Protein AF-A0A973A7X1-F1 (afdb_monomer_lite)

Organism: NCBI:txid2030880

Foldseek 3Di:
DVCLVPPLLVLLVVLVVQLPPPALADDLVLLAQDPDDPSSVSSVVSCVPDPCNLVNLLLVLLLQLLLVLCVVVVVVVVCVVVCVLVRSSNPHSCVPRVYPDQSLSSLQSSQVVDDPDCVLVVLLVSLVVSLVVLVVVCVVSVNPSLSSLVSSLVSDDALVVVVPDPVPPPDDDGPSVVSNSSNVSNNVSRD

Secondary structure (DSSP, 8-state):
-HHHHHTHHHHHHHHHHTT-TT-----GGGGS-----HHHHHHHHHHHH-TTHHHHHHHHHHHHHHHHHHHHTT-HHHHHHTTGGGSTTTS-TTTTT-----HHHHHHHHTTS--TTSHHHHHHHHHHHHHHHHHHHHHHTT--HHHHHHHHHHHS--HHHHHTSGGGGGS----HHHHHHHHHHHHHHH-

pLDDT: mean 70.31, std 14.08, range [36.12, 90.38]

Sequence (191 aa):
MQYFTDEFDKDLTSLFECIGSANKSISLITFTRPRHPVHIARWAQHFARLPHKKDFLYCLFFTVLFDQTLHSLGFLANLERDGVLENPKLKGLLASANSHMSPFNLLLASTLWLQESQEEAEFRKYCSFFSSEFERFCEEYLIPSRDMFESMGRGVPDADQMLRSVFFRMNYVPNTLVYSRLLTEFNGQFR

Structure (mmCIF, N/CA/C/O backbone):
data_AF-A0A973A7X1-F1
#
_entry.id   AF-A0A973A7X1-F1
#
loop_
_atom_site.group_PDB
_atom_site.id
_atom_site.type_symbol
_atom_site.label_atom_id
_atom_site.label_alt_id
_atom_site.label_comp_id
_atom_site.label_asym_id
_atom_site.label_entity_id
_atom_site.label_seq_id
_atom_site.pdbx_PDB_ins_code
_atom_site.Cartn_x
_atom_site.Cartn_y
_atom_site.Cartn_z
_atom_site.occupancy
_atom_site.B_iso_or_equiv
_atom_site.auth_seq_id
_atom_site.auth_comp_id
_atom_site.auth_asym_id
_atom_site.auth_atom_id
_atom_site.pdbx_PDB_model_num
ATOM 1 N N . MET A 1 1 ? -1.238 -9.447 8.265 1.00 73.88 1 MET A N 1
ATOM 2 C CA . MET A 1 1 ? -0.464 -10.303 7.328 1.00 73.88 1 MET A CA 1
ATOM 3 C C . MET A 1 1 ? -1.325 -11.394 6.718 1.00 73.88 1 MET A C 1
ATOM 5 O O . MET A 1 1 ? -1.462 -11.394 5.510 1.00 73.88 1 MET A O 1
ATOM 9 N N . GLN A 1 2 ? -1.962 -12.258 7.518 1.00 83.81 2 GLN A N 1
ATOM 10 C CA . GLN A 1 2 ? -2.852 -13.299 6.987 1.00 83.81 2 GLN A CA 1
ATOM 11 C C . GLN A 1 2 ? -3.958 -12.734 6.079 1.00 83.81 2 GLN A C 1
ATOM 13 O O . GLN A 1 2 ? -4.177 -13.245 4.990 1.00 83.81 2 GLN A O 1
ATOM 18 N N . TYR A 1 3 ? -4.541 -11.591 6.458 1.00 86.69 3 TYR A N 1
ATOM 19 C CA . TYR A 1 3 ? -5.495 -10.867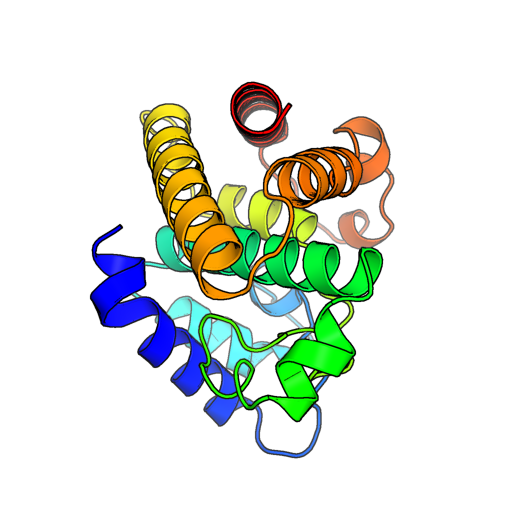 5.617 1.00 86.69 3 TYR A CA 1
ATOM 20 C C . TYR A 1 3 ? -4.947 -10.528 4.213 1.00 86.69 3 TYR A C 1
ATOM 22 O O . TYR A 1 3 ? -5.619 -10.773 3.216 1.00 86.69 3 TYR A O 1
ATOM 30 N N . PHE A 1 4 ? -3.707 -10.028 4.105 1.00 83.50 4 PHE A N 1
ATOM 31 C CA . PHE A 1 4 ? -3.079 -9.737 2.808 1.00 83.50 4 PHE A CA 1
ATOM 32 C C . PHE A 1 4 ? -2.915 -10.998 1.952 1.00 83.50 4 PHE A C 1
ATOM 34 O O . PHE A 1 4 ? -3.101 -10.965 0.733 1.00 83.50 4 PHE A O 1
ATOM 41 N N . THR A 1 5 ? -2.562 -12.118 2.580 1.00 81.50 5 THR A N 1
ATOM 42 C CA . THR A 1 5 ? -2.371 -13.395 1.891 1.00 81.50 5 THR A CA 1
ATOM 43 C C . THR A 1 5 ? -3.700 -13.968 1.401 1.00 81.50 5 THR A C 1
ATOM 45 O O . THR A 1 5 ? -3.809 -14.283 0.213 1.00 81.50 5 THR A O 1
ATOM 48 N N . ASP A 1 6 ? -4.708 -14.014 2.272 1.00 86.69 6 ASP A N 1
ATOM 49 C CA . ASP A 1 6 ? -5.878 -14.886 2.114 1.00 86.69 6 ASP A CA 1
ATOM 50 C C . ASP A 1 6 ? -7.132 -14.168 1.581 1.00 86.69 6 ASP A C 1
ATOM 52 O O . ASP A 1 6 ? -7.977 -14.793 0.922 1.00 86.69 6 ASP A O 1
ATOM 56 N N . GLU A 1 7 ? -7.270 -12.868 1.866 1.00 86.19 7 G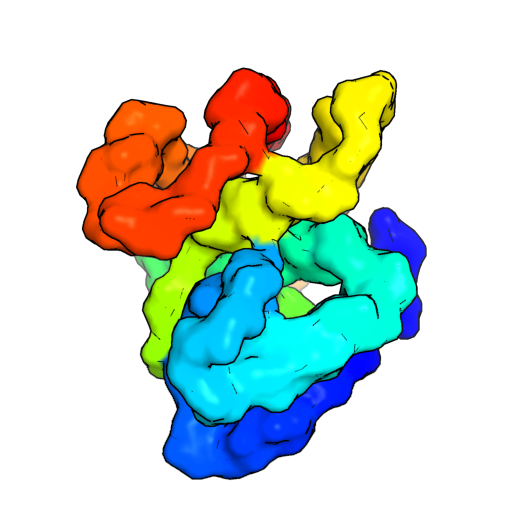LU A N 1
ATOM 57 C CA . GLU A 1 7 ? -8.537 -12.130 1.724 1.00 86.19 7 GLU A CA 1
ATOM 58 C C . GLU A 1 7 ? -8.417 -10.859 0.881 1.00 86.19 7 GLU A C 1
ATOM 60 O O . GLU A 1 7 ? -9.308 -10.577 0.081 1.00 86.19 7 GLU A O 1
ATOM 65 N N . PHE A 1 8 ? -7.305 -10.127 0.992 1.00 84.75 8 PHE A N 1
ATOM 66 C CA . PHE A 1 8 ? -7.150 -8.804 0.384 1.00 84.75 8 PHE A CA 1
ATOM 67 C C . PHE A 1 8 ? -7.409 -8.789 -1.125 1.00 84.75 8 PHE A C 1
ATOM 69 O O . PHE A 1 8 ? -8.094 -7.900 -1.615 1.00 84.75 8 PHE A O 1
ATOM 76 N N . ASP A 1 9 ? -6.919 -9.788 -1.858 1.00 79.7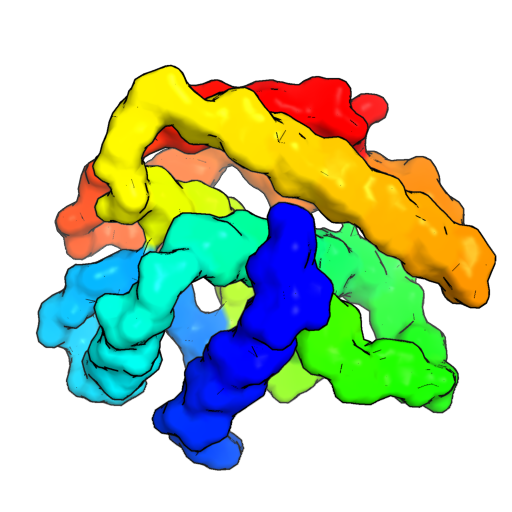5 9 ASP A N 1
ATOM 77 C CA . ASP A 1 9 ? -7.137 -9.882 -3.305 1.00 79.75 9 ASP A CA 1
ATOM 78 C C . ASP A 1 9 ? -8.616 -10.094 -3.671 1.00 79.75 9 ASP A C 1
ATOM 80 O O . ASP A 1 9 ? -9.155 -9.456 -4.576 1.00 79.75 9 ASP A O 1
ATOM 84 N N . LYS A 1 10 ? -9.316 -10.943 -2.911 1.00 83.00 10 LYS A N 1
ATOM 85 C CA . LYS A 1 10 ? -10.746 -11.204 -3.122 1.00 83.00 10 LYS A CA 1
ATOM 86 C C . LYS A 1 10 ? -11.561 -9.947 -2.850 1.00 83.00 10 LYS A C 1
ATOM 88 O O . LYS A 1 10 ? -12.426 -9.593 -3.649 1.00 83.00 10 LYS A O 1
ATOM 93 N N . ASP A 1 11 ? -11.252 -9.260 -1.754 1.00 83.19 11 ASP A N 1
ATOM 94 C CA . ASP A 1 11 ? -11.924 -8.022 -1.370 1.00 83.19 11 ASP A CA 1
ATOM 95 C C . ASP A 1 11 ? -11.644 -6.903 -2.379 1.00 83.19 11 ASP A C 1
ATOM 97 O O . ASP A 1 11 ? -12.562 -6.180 -2.771 1.00 83.19 11 ASP A O 1
ATOM 101 N N . LEU A 1 12 ? -10.402 -6.797 -2.856 1.00 78.69 12 LEU A N 1
ATOM 102 C CA . LEU A 1 12 ? -9.988 -5.827 -3.865 1.00 78.69 12 LEU A CA 1
ATOM 103 C C . LEU A 1 12 ? -10.672 -6.095 -5.214 1.00 78.69 12 LEU A C 1
ATOM 105 O O . LEU A 1 12 ? -11.264 -5.187 -5.797 1.00 78.69 12 LEU A O 1
ATOM 109 N N . THR A 1 13 ? -10.665 -7.346 -5.677 1.00 76.19 13 THR A N 1
ATOM 110 C CA . THR A 1 13 ? -11.329 -7.775 -6.918 1.00 76.19 13 THR A CA 1
ATOM 111 C C . THR A 1 13 ? -12.838 -7.557 -6.848 1.00 76.19 13 THR A C 1
ATOM 113 O O . THR A 1 13 ? -13.416 -6.943 -7.744 1.00 76.19 13 THR A O 1
ATOM 116 N N . SER A 1 14 ? -13.482 -7.961 -5.750 1.00 76.81 14 SER A N 1
ATOM 117 C CA . SER A 1 14 ? -14.920 -7.755 -5.540 1.00 76.81 14 SER A CA 1
ATOM 118 C C . SER A 1 14 ? -15.300 -6.270 -5.564 1.00 76.81 14 SER A C 1
ATOM 120 O O . SER A 1 14 ? -16.322 -5.871 -6.132 1.00 76.81 14 SER A O 1
ATOM 122 N N . LEU A 1 15 ? -14.461 -5.426 -4.966 1.00 73.94 15 LEU A N 1
ATOM 123 C CA . LEU A 1 15 ? -14.635 -3.979 -4.957 1.00 73.94 15 LEU A CA 1
ATOM 124 C C . LEU A 1 15 ? -14.483 -3.387 -6.374 1.00 73.94 15 LEU A C 1
ATOM 126 O O . LEU A 1 15 ? -15.273 -2.518 -6.755 1.00 73.94 15 LEU A O 1
ATOM 130 N N . PHE A 1 16 ? -13.569 -3.913 -7.196 1.00 71.00 16 PHE A N 1
ATOM 131 C CA . PHE A 1 16 ? -13.435 -3.544 -8.612 1.00 71.00 16 PHE A CA 1
ATOM 132 C C . PHE A 1 16 ? -14.620 -3.967 -9.481 1.00 71.00 16 PHE A C 1
ATOM 134 O O . PHE A 1 16 ? -15.119 -3.158 -10.267 1.00 71.00 16 PHE A O 1
ATOM 141 N N . GLU A 1 17 ? -15.110 -5.195 -9.326 1.00 70.12 17 GLU A N 1
ATOM 142 C CA . GLU A 1 17 ? -16.275 -5.698 -10.064 1.00 70.12 17 GLU A CA 1
ATOM 143 C C . GLU A 1 17 ? -17.515 -4.820 -9.836 1.00 70.12 17 GLU A C 1
ATOM 145 O O . GLU A 1 17 ? -18.299 -4.580 -10.757 1.00 70.12 17 GLU A O 1
ATOM 150 N N . CYS A 1 18 ? -17.648 -4.243 -8.637 1.00 66.12 18 CYS A N 1
ATOM 151 C CA . CYS A 1 18 ? -18.733 -3.322 -8.302 1.00 66.12 18 CYS A CA 1
ATOM 152 C C . CYS A 1 18 ? -18.716 -1.989 -9.086 1.00 66.12 18 CYS A C 1
ATOM 154 O O . CYS A 1 18 ? -19.741 -1.298 -9.098 1.00 66.12 18 CYS A O 1
ATOM 156 N N . ILE A 1 19 ? -17.602 -1.602 -9.730 1.00 59.28 19 ILE A N 1
ATOM 157 C CA . ILE A 1 19 ? -17.521 -0.385 -10.572 1.00 59.28 19 ILE A CA 1
ATOM 158 C C . ILE A 1 19 ? -18.197 -0.603 -11.931 1.00 59.28 19 ILE A C 1
ATOM 160 O O . ILE A 1 19 ? -18.823 0.311 -12.475 1.00 59.28 19 ILE A O 1
ATOM 164 N N . GLY A 1 20 ? -18.072 -1.804 -12.499 1.00 53.47 20 GLY A N 1
ATOM 165 C CA . GLY A 1 20 ? -18.271 -2.014 -13.933 1.00 53.47 20 GLY A CA 1
ATOM 166 C C . GLY A 1 20 ? -17.178 -1.349 -14.790 1.00 53.47 20 GLY A C 1
ATOM 167 O O . GLY A 1 20 ? -16.323 -0.611 -14.310 1.00 53.47 20 GLY A O 1
ATOM 168 N N . SER A 1 21 ? -17.190 -1.602 -16.099 1.00 52.94 21 SER A N 1
ATOM 169 C CA . SER A 1 21 ? -16.122 -1.192 -17.031 1.00 52.94 21 SER A CA 1
ATOM 170 C C . SER A 1 21 ? -16.060 0.311 -17.357 1.00 52.94 21 SER A C 1
ATOM 172 O O . SER A 1 21 ? -15.144 0.740 -18.059 1.00 52.94 21 SER A O 1
ATOM 174 N N . ALA A 1 22 ? -17.018 1.117 -16.884 1.00 42.75 22 ALA A N 1
ATOM 175 C CA . ALA A 1 22 ? -17.310 2.433 -17.458 1.00 42.75 22 ALA 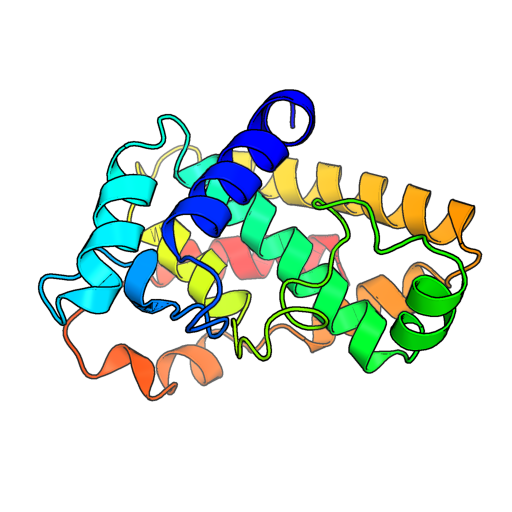A CA 1
ATOM 176 C C . ALA A 1 22 ? -16.657 3.642 -16.760 1.00 42.75 22 ALA A C 1
ATOM 178 O O . ALA A 1 22 ? -16.676 4.727 -17.329 1.00 42.75 22 ALA A O 1
ATOM 179 N N . ASN A 1 23 ? -16.069 3.504 -15.569 1.00 46.81 23 ASN A N 1
ATOM 180 C CA . ASN A 1 23 ? -15.355 4.611 -14.918 1.00 46.81 23 ASN A CA 1
ATOM 181 C C . ASN A 1 23 ? -14.234 4.075 -14.030 1.00 46.81 23 ASN A C 1
ATOM 183 O O . ASN A 1 23 ? -14.411 3.839 -12.840 1.00 46.81 23 ASN A O 1
ATOM 187 N N . LYS A 1 24 ? -13.062 3.873 -14.634 1.00 49.62 24 LYS A N 1
ATOM 188 C CA . LYS A 1 24 ? -11.872 3.323 -13.970 1.00 49.62 24 LYS A CA 1
ATOM 189 C C . LYS A 1 24 ? -11.237 4.274 -12.941 1.00 49.62 24 LYS A C 1
ATOM 191 O O . LYS A 1 24 ? -10.356 3.857 -12.202 1.00 49.62 24 LYS A O 1
ATOM 196 N N . SER A 1 25 ? -11.689 5.527 -12.840 1.00 47.81 25 SER A N 1
ATOM 197 C CA . SER A 1 25 ? -11.173 6.467 -11.845 1.00 47.81 25 SER A CA 1
ATOM 198 C C . SER A 1 25 ? -11.762 6.176 -10.465 1.00 47.81 25 SER A C 1
ATOM 200 O O . SER A 1 25 ? -12.859 6.599 -10.096 1.00 47.81 25 SER A O 1
ATOM 202 N N . ILE A 1 26 ? -11.001 5.445 -9.661 1.00 52.28 26 ILE A N 1
ATOM 203 C CA . ILE A 1 26 ? -11.353 5.239 -8.265 1.00 52.28 26 ILE A CA 1
ATOM 204 C C . ILE A 1 26 ? -11.227 6.564 -7.513 1.00 52.28 26 ILE A C 1
ATOM 206 O O . ILE A 1 26 ? -10.134 7.110 -7.354 1.00 52.28 26 ILE A O 1
ATOM 210 N N . SER A 1 27 ? -12.349 7.074 -7.010 1.00 49.94 27 SER A N 1
ATOM 211 C CA . SER A 1 27 ? -12.350 8.247 -6.143 1.00 49.94 27 SER A CA 1
ATOM 212 C C . SER A 1 27 ? -12.143 7.841 -4.684 1.00 49.94 27 SER A C 1
ATOM 214 O O . SER A 1 27 ? -12.905 7.042 -4.130 1.00 49.94 27 SER A O 1
ATOM 216 N N . LEU A 1 28 ? -11.139 8.453 -4.049 1.00 49.97 28 LEU A N 1
ATOM 217 C CA . LEU A 1 28 ? -10.802 8.329 -2.622 1.00 49.97 28 LEU A CA 1
ATOM 218 C C . LEU A 1 28 ? -11.977 8.604 -1.677 1.00 49.97 28 LEU A C 1
ATOM 220 O O . LEU A 1 28 ? -11.981 8.103 -0.554 1.00 49.97 28 LEU A O 1
ATOM 224 N N . ILE A 1 29 ? -12.988 9.346 -2.144 1.00 47.81 29 ILE A N 1
ATOM 225 C CA . ILE A 1 29 ? -14.228 9.601 -1.403 1.00 47.81 29 ILE A CA 1
ATOM 226 C C . ILE A 1 29 ? -14.862 8.269 -0.959 1.00 47.81 29 ILE A C 1
ATOM 228 O O . ILE A 1 29 ? -15.442 8.202 0.112 1.00 47.81 29 ILE A O 1
ATOM 232 N N . THR A 1 30 ? -14.657 7.162 -1.678 1.00 52.12 30 THR A N 1
ATOM 233 C CA . THR A 1 30 ? -15.131 5.824 -1.278 1.00 52.12 30 THR A CA 1
ATOM 234 C C . THR A 1 30 ? -14.799 5.428 0.163 1.00 52.12 30 THR A C 1
ATOM 236 O O . THR A 1 30 ? -15.641 4.857 0.859 1.00 52.12 30 THR A O 1
ATOM 239 N N . PHE A 1 31 ? -13.576 5.702 0.613 1.00 55.94 31 PHE A N 1
ATOM 240 C CA . PHE A 1 31 ? -13.060 5.168 1.877 1.00 55.94 31 PHE A CA 1
ATOM 241 C C . PHE A 1 31 ? -13.416 6.049 3.082 1.00 55.94 31 PHE A C 1
ATOM 243 O O . PHE A 1 31 ? -13.213 5.668 4.237 1.00 55.94 31 PHE A O 1
ATOM 250 N N . THR A 1 32 ? -14.005 7.214 2.814 1.00 50.16 32 THR A N 1
ATOM 251 C CA . THR A 1 32 ? -14.340 8.248 3.790 1.00 50.16 32 THR A CA 1
ATOM 252 C C . THR A 1 32 ? -15.859 8.406 3.872 1.00 50.16 32 THR A C 1
ATOM 254 O O . THR A 1 32 ? -16.393 9.355 3.315 1.00 50.16 32 THR A O 1
ATOM 257 N N . ARG A 1 33 ? -16.570 7.450 4.503 1.00 51.38 33 ARG A N 1
ATOM 258 C CA . ARG A 1 33 ? -18.044 7.423 4.738 1.00 51.38 33 ARG A CA 1
ATOM 259 C C . ARG A 1 33 ? -18.843 8.570 4.058 1.00 51.38 33 ARG A C 1
ATOM 261 O O . ARG A 1 33 ? -19.247 9.513 4.751 1.00 51.38 33 ARG A O 1
ATOM 268 N N . PRO A 1 34 ? -19.083 8.548 2.735 1.00 47.91 34 PRO A N 1
ATOM 269 C CA . PRO A 1 34 ? -19.722 9.667 2.045 1.00 47.91 34 PRO A CA 1
ATOM 270 C C . PRO A 1 34 ? -21.227 9.609 2.208 1.00 47.91 34 PRO A C 1
ATOM 272 O O . PRO A 1 34 ? -21.824 8.534 2.151 1.00 47.91 34 PRO A O 1
ATOM 275 N N . ARG A 1 35 ? -21.857 10.781 2.308 1.00 47.53 35 ARG A N 1
ATOM 276 C CA . ARG A 1 35 ? -23.305 10.917 2.097 1.00 47.53 35 ARG A CA 1
ATOM 277 C C . ARG A 1 35 ? -23.661 11.222 0.633 1.00 47.53 35 ARG A C 1
ATOM 279 O O . ARG A 1 35 ? -24.748 10.852 0.218 1.00 47.53 35 ARG A O 1
ATOM 286 N N . HIS A 1 36 ? -22.755 11.799 -0.168 1.00 39.38 36 HIS A N 1
ATOM 287 C CA . HIS A 1 36 ? -22.963 12.145 -1.588 1.00 39.38 36 HIS A CA 1
ATOM 288 C C . HIS A 1 36 ? -21.617 12.274 -2.337 1.00 39.38 36 HIS A C 1
ATOM 290 O O . HIS A 1 36 ? -20.625 12.579 -1.673 1.00 39.38 36 HIS A O 1
ATOM 296 N N . PRO A 1 37 ? -21.551 12.114 -3.684 1.00 46.16 37 PRO A N 1
ATOM 297 C CA . PRO A 1 37 ? -22.620 11.790 -4.647 1.00 46.16 37 PRO A CA 1
ATOM 298 C C . PRO A 1 37 ? -22.873 10.277 -4.871 1.00 46.16 37 PRO A C 1
ATOM 300 O O . PRO A 1 37 ? -22.055 9.424 -4.542 1.00 46.16 37 PRO A O 1
ATOM 303 N N . VAL A 1 38 ? -24.035 9.946 -5.462 1.00 47.72 38 VAL A N 1
ATOM 304 C CA . VAL A 1 38 ? -24.640 8.590 -5.565 1.00 47.72 38 VAL A CA 1
ATOM 305 C C . VAL A 1 38 ? -23.770 7.549 -6.290 1.00 47.72 38 VAL A C 1
ATOM 307 O O . VAL A 1 38 ? -23.817 6.372 -5.941 1.00 47.72 38 VAL A O 1
ATOM 310 N N . HIS A 1 39 ? -22.929 7.948 -7.249 1.00 50.47 39 HIS A N 1
ATOM 311 C CA . HIS A 1 39 ? -22.011 7.017 -7.927 1.00 50.47 39 HIS A CA 1
ATOM 312 C C . HIS A 1 39 ? -20.862 6.540 -7.020 1.00 50.47 39 HIS A C 1
ATOM 314 O O . HIS A 1 39 ? -20.311 5.470 -7.250 1.00 50.47 39 HIS A O 1
ATOM 320 N N . ILE A 1 40 ? -20.562 7.274 -5.942 1.00 54.22 40 ILE A N 1
ATOM 321 C CA . ILE A 1 40 ? -19.591 6.886 -4.905 1.00 54.22 40 ILE A CA 1
ATOM 322 C C . ILE A 1 40 ? -20.262 6.046 -3.802 1.00 54.22 40 ILE A C 1
ATOM 324 O O . ILE A 1 40 ? -19.600 5.332 -3.049 1.00 54.22 40 ILE A O 1
ATOM 328 N N . ALA A 1 41 ? -21.599 6.057 -3.735 1.00 55.28 41 ALA A N 1
ATOM 329 C CA . ALA A 1 41 ? -22.352 5.346 -2.708 1.00 55.28 41 ALA A CA 1
ATOM 330 C C . ALA A 1 41 ? -22.216 3.821 -2.815 1.00 55.28 41 ALA A C 1
ATOM 332 O O . ALA A 1 41 ? -22.184 3.161 -1.785 1.00 55.28 41 ALA A O 1
ATOM 333 N N . ARG A 1 42 ? -22.091 3.248 -4.023 1.00 59.66 42 ARG A N 1
ATOM 334 C CA . ARG A 1 42 ? -21.924 1.788 -4.194 1.00 59.66 42 ARG A CA 1
ATOM 335 C C . ARG A 1 42 ? -20.598 1.296 -3.626 1.00 59.66 42 ARG A C 1
ATOM 337 O O . ARG A 1 42 ? -20.569 0.315 -2.896 1.00 59.66 42 ARG A O 1
ATOM 344 N N . TRP A 1 43 ? -19.529 2.028 -3.913 1.00 65.62 43 TRP A N 1
ATOM 345 C CA . TRP A 1 43 ? -18.187 1.765 -3.408 1.00 65.62 43 TRP A CA 1
ATOM 346 C C . TRP A 1 43 ? -18.120 1.919 -1.891 1.00 65.62 43 TRP A C 1
ATOM 348 O O . TRP A 1 43 ? -17.681 1.009 -1.193 1.00 65.62 43 TRP A O 1
ATOM 358 N N . ALA A 1 44 ? -18.671 3.014 -1.367 1.00 63.81 44 ALA A N 1
ATOM 359 C CA . ALA A 1 44 ? -18.759 3.227 0.071 1.00 63.81 44 ALA A CA 1
ATOM 360 C C . ALA A 1 44 ? -19.628 2.173 0.781 1.00 63.81 44 ALA A C 1
ATOM 362 O O . ALA A 1 44 ? -19.290 1.752 1.882 1.00 63.81 44 ALA A O 1
ATOM 363 N N . GLN A 1 45 ? -20.727 1.722 0.166 1.00 67.50 45 GLN A N 1
ATOM 364 C CA . GLN A 1 45 ? -21.578 0.650 0.696 1.00 67.50 45 GLN A CA 1
ATOM 365 C C . GLN A 1 45 ? -20.868 -0.703 0.684 1.00 67.50 45 GLN A C 1
ATOM 367 O O . GLN A 1 45 ? -20.995 -1.454 1.649 1.00 67.50 45 GLN A O 1
ATOM 372 N N . HIS A 1 46 ? -20.129 -1.018 -0.382 1.00 72.50 46 HIS A N 1
ATOM 373 C CA . HIS A 1 46 ? -19.383 -2.271 -0.482 1.00 72.50 46 HIS A CA 1
ATOM 374 C C . HIS A 1 46 ? -18.224 -2.298 0.508 1.00 72.50 46 HIS A C 1
ATOM 376 O O . HIS A 1 46 ? -18.130 -3.206 1.328 1.00 72.50 46 HIS A O 1
ATOM 382 N N . PHE A 1 47 ? -17.434 -1.224 0.546 1.00 75.19 47 PHE A N 1
ATOM 383 C CA . PHE A 1 47 ? -16.390 -1.039 1.547 1.00 75.19 47 PHE A CA 1
ATOM 384 C C . PHE A 1 47 ? -16.952 -1.082 2.979 1.00 75.19 47 PHE A C 1
ATOM 386 O O . PHE A 1 47 ? -16.376 -1.716 3.861 1.00 75.19 47 PHE A O 1
ATOM 393 N N . ALA A 1 48 ? -18.126 -0.487 3.228 1.00 74.25 48 ALA A N 1
ATOM 394 C CA . ALA A 1 48 ? -18.790 -0.552 4.531 1.00 74.25 48 ALA A CA 1
ATOM 395 C C . ALA A 1 48 ? -19.160 -1.984 4.965 1.00 74.25 48 ALA A C 1
ATOM 397 O O . ALA A 1 48 ? -19.271 -2.235 6.170 1.00 74.25 48 ALA A O 1
ATOM 398 N N . ARG A 1 49 ? -19.318 -2.921 4.023 1.00 77.44 49 ARG A N 1
ATOM 399 C CA . ARG A 1 49 ? -19.609 -4.337 4.297 1.00 77.44 49 ARG A CA 1
ATOM 400 C C . ARG A 1 49 ? -18.362 -5.180 4.543 1.00 77.44 49 ARG A C 1
ATOM 402 O O . ARG A 1 49 ? -18.506 -6.252 5.119 1.00 77.44 49 ARG A O 1
ATOM 409 N N . LEU A 1 50 ? -17.170 -4.706 4.171 1.00 80.69 50 LEU A N 1
ATOM 410 C CA 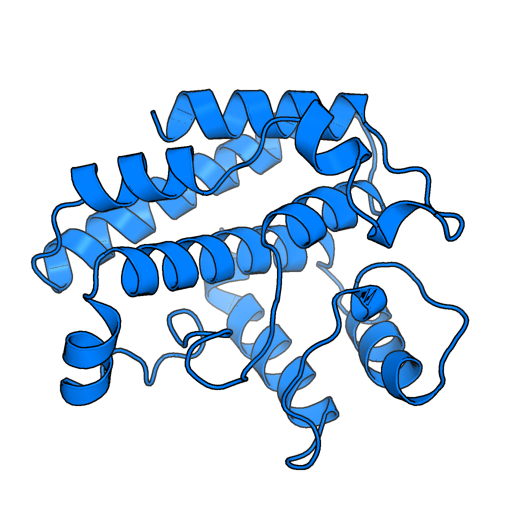. LEU A 1 50 ? -15.939 -5.458 4.413 1.00 80.69 50 LEU A CA 1
ATOM 411 C C . LEU A 1 50 ? -15.736 -5.677 5.921 1.00 80.69 50 LEU A C 1
ATOM 413 O O . LEU A 1 50 ? -15.843 -4.710 6.687 1.00 80.69 50 LEU A O 1
ATOM 417 N N . PRO A 1 51 ? -15.453 -6.907 6.376 1.00 76.12 51 PRO A N 1
ATOM 418 C CA . PRO A 1 51 ? -15.232 -7.188 7.793 1.00 76.12 51 PRO A CA 1
ATOM 419 C C . PRO A 1 51 ? -13.944 -6.521 8.303 1.00 76.12 51 PRO A C 1
ATOM 421 O O . PRO A 1 51 ? -13.952 -5.894 9.362 1.00 76.12 51 PRO A O 1
ATOM 424 N N . HIS A 1 52 ? -12.882 -6.537 7.494 1.00 83.75 52 HIS A N 1
ATOM 425 C CA . HIS A 1 52 ? -11.529 -6.106 7.858 1.00 83.75 52 HIS A CA 1
ATOM 426 C C . HIS A 1 52 ? -11.126 -4.778 7.193 1.00 83.75 52 HIS A C 1
ATOM 428 O O . HIS A 1 52 ? -10.104 -4.663 6.523 1.00 83.75 52 HIS A O 1
ATOM 434 N N . LYS A 1 53 ? -11.940 -3.728 7.376 1.00 82.88 53 LYS A N 1
ATOM 435 C CA . LYS A 1 53 ? -11.749 -2.414 6.715 1.00 82.88 53 LYS A CA 1
ATOM 436 C C . LYS A 1 53 ? -10.371 -1.803 6.946 1.00 82.88 53 LYS A C 1
ATOM 438 O O . LYS A 1 53 ? -9.818 -1.184 6.043 1.00 82.88 53 LYS A O 1
ATOM 443 N N . LYS A 1 54 ? -9.845 -1.930 8.166 1.00 82.19 54 LYS A N 1
ATOM 444 C CA . LYS A 1 54 ? -8.549 -1.351 8.523 1.00 82.19 54 LYS A CA 1
ATOM 445 C C . LYS A 1 54 ? -7.414 -2.081 7.813 1.00 82.19 54 LYS A C 1
ATOM 447 O O . LYS A 1 54 ? -6.599 -1.437 7.161 1.00 82.19 54 LYS A O 1
ATOM 452 N N . ASP A 1 55 ? -7.422 -3.408 7.883 1.00 86.38 55 ASP A N 1
ATOM 453 C CA . ASP A 1 55 ? -6.442 -4.257 7.209 1.00 86.38 55 ASP A CA 1
ATOM 454 C C . ASP A 1 55 ? -6.470 -4.033 5.694 1.00 86.38 55 ASP A C 1
ATOM 456 O O . ASP A 1 55 ? -5.418 -3.884 5.074 1.00 86.38 55 ASP A O 1
ATOM 460 N N . PHE A 1 56 ? -7.668 -3.891 5.116 1.00 86.38 56 PHE A N 1
ATOM 461 C CA . PHE A 1 56 ? -7.856 -3.504 3.719 1.00 86.38 56 PHE A CA 1
ATOM 462 C C . PHE A 1 56 ? -7.190 -2.168 3.391 1.00 86.38 56 PHE A C 1
ATOM 464 O O . PHE A 1 56 ? -6.440 -2.085 2.423 1.00 86.38 56 PHE A O 1
ATOM 471 N N . LEU A 1 57 ? -7.423 -1.123 4.193 1.00 83.50 57 LEU A N 1
ATOM 472 C CA . LEU A 1 57 ? -6.851 0.203 3.945 1.00 83.50 57 LEU A CA 1
ATOM 473 C C . LEU A 1 57 ? -5.329 0.229 4.099 1.00 83.50 57 LEU A C 1
ATOM 475 O O . LEU A 1 57 ? -4.669 0.905 3.312 1.00 83.50 57 LEU A O 1
ATOM 479 N N . TYR A 1 58 ? -4.760 -0.513 5.054 1.00 87.00 58 TYR A N 1
ATOM 480 C CA . TYR A 1 58 ? -3.306 -0.648 5.165 1.00 87.00 58 TYR A CA 1
ATOM 481 C C . TYR A 1 58 ? -2.717 -1.405 3.977 1.00 87.00 58 TYR A C 1
ATOM 483 O O . TYR A 1 58 ? -1.764 -0.926 3.367 1.00 87.00 58 TYR A O 1
ATOM 491 N N . CYS A 1 59 ? -3.307 -2.535 3.584 1.00 86.94 59 CYS A N 1
ATOM 492 C CA . CYS A 1 59 ? -2.849 -3.275 2.408 1.00 86.94 59 CYS A CA 1
ATOM 493 C C . CYS A 1 59 ? -2.959 -2.431 1.129 1.00 86.94 59 CYS A C 1
ATOM 495 O O . CYS A 1 59 ? -2.036 -2.412 0.314 1.00 86.94 59 CYS A O 1
ATOM 497 N N . LEU A 1 60 ? -4.049 -1.674 0.978 1.00 83.75 60 LEU A N 1
ATOM 498 C CA . LEU A 1 60 ? -4.245 -0.775 -0.154 1.00 83.75 60 LEU A CA 1
ATOM 499 C C . LEU A 1 60 ? -3.240 0.388 -0.140 1.00 83.75 60 LEU A C 1
ATOM 501 O O . LEU A 1 60 ? -2.703 0.745 -1.181 1.00 83.75 60 LEU A O 1
ATOM 505 N N . PHE A 1 61 ? -2.932 0.950 1.032 1.00 85.44 61 PHE A N 1
ATOM 506 C CA . PHE A 1 61 ? -1.893 1.971 1.181 1.00 85.44 61 PHE A CA 1
ATOM 507 C C . PHE A 1 61 ? -0.536 1.483 0.656 1.00 85.44 61 PHE A C 1
ATOM 509 O O . PHE A 1 61 ? 0.055 2.147 -0.196 1.00 85.44 61 PHE A O 1
ATOM 516 N N . PHE A 1 62 ? -0.064 0.323 1.124 1.00 85.62 62 PHE A N 1
ATOM 517 C CA . PHE A 1 62 ? 1.246 -0.206 0.733 1.00 85.62 62 PHE A CA 1
ATOM 518 C C . PHE A 1 62 ? 1.303 -0.603 -0.744 1.00 85.62 62 PHE A C 1
ATOM 520 O O . PHE A 1 62 ? 2.296 -0.319 -1.408 1.00 85.62 62 PHE A O 1
ATOM 527 N N . THR A 1 63 ? 0.240 -1.203 -1.280 1.00 82.38 63 THR A N 1
ATOM 528 C CA . THR A 1 63 ? 0.186 -1.589 -2.702 1.00 82.38 63 THR A CA 1
ATOM 529 C C . THR A 1 63 ? 0.157 -0.383 -3.639 1.00 82.38 63 THR A C 1
ATOM 531 O O . THR A 1 63 ? 0.890 -0.372 -4.625 1.00 82.38 63 THR A O 1
ATOM 534 N N . VAL A 1 64 ? -0.596 0.678 -3.313 1.00 79.06 64 VAL A N 1
ATOM 535 C CA . VAL A 1 64 ? -0.573 1.927 -4.100 1.00 79.06 64 VAL A CA 1
ATOM 536 C C . VAL A 1 64 ? 0.785 2.621 -3.986 1.00 79.06 64 VAL A C 1
ATOM 538 O O . VAL A 1 64 ? 1.305 3.109 -4.986 1.00 79.06 64 VAL A O 1
ATOM 541 N N . LEU A 1 65 ? 1.387 2.663 -2.794 1.00 80.62 65 LEU A N 1
ATOM 542 C CA . LEU A 1 65 ? 2.707 3.268 -2.605 1.00 80.62 65 LEU A CA 1
ATOM 543 C C . LEU A 1 65 ? 3.788 2.541 -3.417 1.00 80.62 65 LEU A C 1
ATOM 545 O O . LEU A 1 65 ? 4.635 3.174 -4.049 1.00 80.62 65 LEU A O 1
ATOM 549 N N . PHE A 1 66 ? 3.735 1.215 -3.429 1.00 80.06 66 PHE A N 1
ATOM 550 C CA . PHE A 1 66 ? 4.625 0.370 -4.210 1.00 80.06 66 PHE A CA 1
ATOM 551 C C . PHE A 1 66 ? 4.478 0.599 -5.716 1.00 80.06 66 PHE A C 1
ATOM 553 O O . PHE A 1 66 ? 5.475 0.848 -6.392 1.00 80.06 66 PHE A O 1
ATOM 560 N N . ASP A 1 67 ? 3.246 0.634 -6.221 1.00 77.19 67 ASP A N 1
ATOM 561 C CA . ASP A 1 67 ? 2.954 0.947 -7.622 1.00 77.19 67 ASP A CA 1
ATOM 562 C C . ASP A 1 67 ? 3.497 2.328 -8.037 1.00 77.19 67 ASP A C 1
ATOM 564 O O . ASP A 1 67 ? 4.197 2.460 -9.043 1.00 77.19 67 ASP A O 1
ATOM 568 N N . GLN A 1 68 ? 3.273 3.361 -7.213 1.00 76.94 68 GLN A N 1
ATOM 569 C CA . GLN A 1 68 ? 3.820 4.707 -7.460 1.00 76.94 68 GLN A CA 1
ATOM 570 C C . GLN A 1 68 ? 5.341 4.722 -7.508 1.00 76.94 68 GLN A C 1
ATOM 572 O O . GLN A 1 68 ? 5.933 5.465 -8.294 1.00 76.94 68 GLN A O 1
ATOM 577 N N . THR A 1 69 ? 5.969 3.913 -6.665 1.00 78.94 69 THR A N 1
ATOM 578 C CA . THR A 1 69 ? 7.422 3.803 -6.584 1.00 78.94 69 THR A CA 1
ATOM 579 C C . THR A 1 69 ? 7.976 3.138 -7.842 1.00 78.94 69 THR A C 1
ATOM 581 O O . THR A 1 69 ? 8.860 3.702 -8.484 1.00 78.94 69 THR A O 1
ATOM 584 N N . LEU A 1 70 ? 7.393 2.011 -8.266 1.00 77.38 70 LEU A N 1
ATOM 585 C CA . LEU A 1 70 ? 7.764 1.327 -9.509 1.00 77.38 70 LEU A CA 1
ATOM 586 C C . LEU A 1 70 ? 7.581 2.219 -10.739 1.00 77.38 70 LEU A C 1
ATOM 588 O O . LEU A 1 70 ? 8.446 2.249 -11.618 1.00 77.38 70 LEU A O 1
ATOM 592 N N . HIS A 1 71 ? 6.476 2.966 -10.790 1.00 75.50 71 HIS A N 1
ATOM 593 C CA . HIS A 1 71 ? 6.228 3.944 -11.843 1.00 75.50 71 HIS A CA 1
ATOM 594 C C . HIS A 1 71 ? 7.291 5.050 -11.845 1.00 75.50 71 HIS A C 1
ATOM 596 O O . HIS A 1 71 ? 7.874 5.347 -12.885 1.00 75.50 71 HIS A O 1
ATOM 602 N N . SER A 1 72 ? 7.574 5.644 -10.682 1.00 74.69 72 SER A N 1
ATOM 603 C CA . SER A 1 72 ? 8.527 6.759 -10.555 1.00 74.69 72 SER A CA 1
ATOM 604 C C . SER A 1 72 ? 9.959 6.359 -10.904 1.00 74.69 72 SER A C 1
ATOM 606 O O . SER A 1 72 ? 10.710 7.169 -11.441 1.00 74.69 72 SER A O 1
ATOM 608 N N . LEU A 1 73 ? 10.325 5.107 -10.632 1.00 79.44 73 LEU A N 1
ATOM 609 C CA . LEU A 1 73 ? 11.630 4.544 -10.972 1.00 79.44 73 LEU A CA 1
ATOM 610 C C . LEU A 1 73 ? 11.699 3.984 -12.404 1.00 79.44 73 LEU A C 1
ATOM 612 O O . LEU A 1 73 ? 12.759 3.544 -12.838 1.00 79.44 73 LEU A O 1
ATOM 616 N N . GLY A 1 74 ? 10.594 4.005 -13.157 1.00 76.25 74 GLY A N 1
ATOM 617 C CA . GLY A 1 74 ? 10.557 3.563 -14.553 1.00 76.25 74 GLY A CA 1
ATOM 618 C C . GLY A 1 74 ? 10.568 2.043 -14.754 1.00 76.25 74 GLY A C 1
ATOM 619 O O . GLY A 1 74 ? 10.754 1.584 -15.880 1.00 76.25 74 GLY A O 1
ATOM 620 N N . PHE A 1 75 ? 10.343 1.247 -13.705 1.00 75.50 75 PHE A N 1
ATOM 621 C CA . PHE A 1 75 ? 10.299 -0.219 -13.805 1.00 75.50 75 PHE A CA 1
ATOM 622 C C . PHE A 1 75 ? 8.973 -0.744 -14.362 1.00 75.50 75 PHE A C 1
ATOM 624 O O . PHE A 1 75 ? 8.925 -1.847 -14.904 1.00 75.50 75 PHE A O 1
ATOM 631 N N . LEU A 1 76 ? 7.908 0.057 -14.273 1.00 70.69 76 LEU A N 1
ATOM 632 C CA . LEU A 1 76 ? 6.545 -0.364 -14.588 1.00 70.69 76 LEU A CA 1
ATOM 633 C C . LEU A 1 76 ? 6.393 -0.918 -16.017 1.00 70.69 76 LEU A C 1
ATOM 635 O O . LEU A 1 76 ? 5.867 -2.010 -16.190 1.00 70.69 76 LEU A O 1
ATOM 639 N N . ALA A 1 77 ? 6.939 -0.231 -17.026 1.00 67.94 77 ALA A N 1
ATOM 640 C CA . ALA A 1 77 ? 6.831 -0.653 -18.427 1.00 67.94 77 ALA A CA 1
ATOM 641 C C . ALA A 1 77 ? 7.519 -2.003 -18.714 1.00 67.94 77 ALA A C 1
ATOM 643 O O . ALA A 1 77 ? 7.057 -2.778 -19.552 1.00 67.94 77 ALA A O 1
ATOM 644 N N . ASN A 1 78 ? 8.619 -2.300 -18.014 1.00 72.25 78 ASN A N 1
ATOM 645 C CA . ASN A 1 78 ? 9.311 -3.583 -18.146 1.00 72.25 78 ASN A CA 1
ATOM 646 C C . ASN A 1 78 ? 8.499 -4.705 -17.486 1.00 72.25 78 ASN A C 1
ATOM 648 O O . ASN A 1 78 ? 8.303 -5.754 -18.091 1.00 72.25 78 ASN A O 1
ATOM 652 N N . LEU A 1 79 ? 7.952 -4.450 -16.295 1.00 72.62 79 LEU A N 1
ATOM 653 C CA . LEU A 1 79 ? 7.120 -5.408 -15.562 1.00 72.62 79 LEU A CA 1
ATOM 654 C C . LEU A 1 79 ? 5.791 -5.709 -16.276 1.00 72.62 79 LEU A C 1
ATOM 656 O O . LEU A 1 79 ? 5.317 -6.843 -16.238 1.00 72.62 79 LEU A O 1
ATOM 660 N N . GLU A 1 80 ? 5.198 -4.718 -16.952 1.00 69.50 80 GLU A N 1
ATOM 661 C CA . GLU A 1 80 ? 4.021 -4.909 -17.813 1.00 69.50 80 GLU A CA 1
ATOM 662 C C . GLU A 1 80 ? 4.323 -5.834 -18.987 1.00 69.50 80 GLU A C 1
ATOM 664 O O . GLU A 1 80 ? 3.575 -6.777 -19.242 1.00 69.50 80 GLU A O 1
ATOM 669 N N . ARG A 1 81 ? 5.432 -5.578 -19.691 1.00 70.94 81 ARG A N 1
ATOM 670 C CA . ARG A 1 81 ? 5.867 -6.399 -20.826 1.00 70.94 81 ARG A CA 1
ATOM 671 C C . ARG A 1 81 ? 6.112 -7.850 -20.412 1.00 70.94 81 ARG A C 1
ATOM 673 O O . ARG A 1 81 ? 5.813 -8.757 -21.185 1.00 70.94 81 ARG A O 1
ATOM 680 N N . ASP A 1 82 ? 6.634 -8.051 -19.209 1.00 71.19 82 ASP A N 1
ATOM 681 C CA . ASP A 1 82 ? 7.015 -9.365 -18.697 1.00 71.19 82 ASP A CA 1
ATOM 682 C C . ASP A 1 82 ? 5.835 -10.091 -17.998 1.00 71.19 82 ASP A C 1
ATOM 684 O O . ASP A 1 82 ? 6.016 -11.166 -17.432 1.00 71.19 82 ASP A O 1
ATOM 688 N N . GLY A 1 83 ? 4.613 -9.534 -18.045 1.00 63.69 83 GLY A N 1
ATOM 689 C CA . GLY A 1 83 ? 3.393 -10.151 -17.497 1.00 63.69 83 GLY A CA 1
ATOM 690 C C . GLY A 1 83 ? 3.302 -10.147 -15.964 1.00 63.69 83 GLY A C 1
ATOM 691 O O . GLY A 1 83 ? 2.358 -10.680 -15.385 1.00 63.69 83 GLY A O 1
ATOM 692 N N . VAL A 1 84 ? 4.254 -9.509 -15.283 1.00 65.00 84 VAL A N 1
ATOM 693 C CA . VAL A 1 84 ? 4.357 -9.472 -13.813 1.00 65.00 84 VAL A CA 1
ATOM 694 C C . VAL A 1 84 ? 3.187 -8.710 -13.187 1.00 65.00 84 VAL A C 1
ATOM 696 O O . VAL A 1 84 ? 2.700 -9.053 -12.108 1.00 65.00 84 VAL A O 1
ATOM 699 N N . LEU A 1 85 ? 2.669 -7.705 -13.901 1.00 61.22 85 LEU A N 1
ATOM 700 C CA . LEU A 1 85 ? 1.522 -6.904 -13.467 1.00 61.22 85 LEU A CA 1
ATOM 701 C C . LEU A 1 85 ? 0.164 -7.569 -13.746 1.00 61.22 85 LEU A C 1
ATOM 703 O O . LEU A 1 85 ? -0.864 -6.896 -13.754 1.00 61.22 85 LEU A O 1
ATOM 707 N N . GLU A 1 86 ? 0.109 -8.883 -13.971 1.00 57.56 86 GLU A N 1
ATOM 708 C CA . GLU A 1 86 ? -1.165 -9.610 -14.019 1.00 57.56 86 GLU A CA 1
ATOM 709 C C . GLU A 1 86 ? -1.742 -9.871 -12.618 1.00 57.56 86 GLU A C 1
ATOM 711 O O . GLU A 1 86 ? -2.970 -9.940 -12.471 1.00 57.56 86 GLU A O 1
ATOM 716 N N . ASN A 1 87 ? -0.880 -9.931 -11.593 1.00 56.50 87 ASN A N 1
ATOM 717 C CA . ASN A 1 87 ? -1.253 -10.191 -10.205 1.00 56.50 87 ASN A CA 1
ATOM 718 C C . ASN A 1 87 ? -1.989 -8.984 -9.592 1.00 56.50 87 ASN A C 1
ATOM 720 O O . ASN A 1 87 ? -1.361 -7.953 -9.411 1.00 56.50 87 ASN A O 1
ATOM 724 N N . PRO A 1 88 ? -3.266 -9.084 -9.192 1.00 52.00 88 PRO A N 1
ATOM 725 C CA . PRO A 1 88 ? -4.046 -7.997 -8.577 1.00 52.00 88 PRO A CA 1
ATOM 726 C C . PRO A 1 88 ? -3.407 -7.313 -7.348 1.00 52.00 88 PRO A C 1
ATOM 728 O O . PRO A 1 88 ? -3.672 -6.136 -7.112 1.00 52.00 88 PRO A O 1
ATOM 731 N N . LYS A 1 89 ? -2.535 -8.001 -6.593 1.00 56.47 89 LYS A N 1
ATOM 732 C CA . LYS A 1 89 ? -1.787 -7.430 -5.449 1.00 56.47 89 LYS A CA 1
ATOM 733 C C . LYS A 1 89 ? -0.612 -6.540 -5.874 1.00 56.47 89 LYS A C 1
ATOM 735 O O . LYS A 1 89 ? -0.176 -5.697 -5.097 1.00 56.47 89 LYS A O 1
ATOM 740 N N . LEU A 1 90 ? -0.102 -6.764 -7.085 1.00 54.41 90 LEU A N 1
ATOM 741 C CA . LEU A 1 90 ? 0.990 -6.020 -7.727 1.00 54.41 90 LEU A CA 1
ATOM 742 C C . LEU A 1 90 ? 0.484 -5.162 -8.895 1.00 54.41 90 LEU A C 1
ATOM 744 O O . LEU A 1 90 ? 1.211 -4.314 -9.404 1.00 54.41 90 LEU A O 1
ATOM 748 N N . LYS A 1 91 ? -0.761 -5.384 -9.330 1.00 48.81 91 LYS A N 1
ATOM 749 C CA . LYS A 1 91 ? -1.433 -4.628 -10.372 1.00 48.81 91 LYS A CA 1
ATOM 750 C C . LYS A 1 91 ? -1.486 -3.206 -9.911 1.00 48.81 91 LYS A C 1
ATOM 752 O O . LYS A 1 91 ? -2.127 -2.886 -8.908 1.00 48.81 91 LYS A O 1
ATOM 757 N N . GLY A 1 92 ? -0.874 -2.369 -10.729 1.00 47.50 92 GLY A N 1
ATOM 758 C CA . GLY A 1 92 ? -1.010 -0.951 -10.609 1.00 47.50 92 GLY A CA 1
ATOM 759 C C . GLY A 1 92 ? -2.471 -0.554 -10.645 1.00 47.50 92 GLY A C 1
ATOM 760 O O . GLY A 1 92 ? -3.105 -0.454 -11.700 1.00 47.50 92 GLY A O 1
ATOM 761 N N . LEU A 1 93 ? -2.992 -0.284 -9.453 1.00 47.03 93 LEU A N 1
ATOM 762 C CA . LEU A 1 93 ? -4.162 0.548 -9.223 1.00 47.03 93 LEU A CA 1
ATOM 763 C C . LEU A 1 93 ? -4.032 1.893 -9.957 1.00 47.03 93 LEU A C 1
ATOM 765 O O . LEU A 1 93 ? -5.044 2.552 -10.199 1.00 47.03 93 LEU A O 1
ATOM 769 N N . LEU A 1 94 ? -2.820 2.296 -10.349 1.00 47.25 94 LEU A N 1
ATOM 770 C CA . LEU A 1 94 ? -2.557 3.498 -11.131 1.00 47.25 94 LEU A CA 1
ATOM 771 C C . LEU A 1 94 ? -2.233 3.163 -12.592 1.00 47.25 94 LEU A C 1
ATOM 773 O O . LEU A 1 94 ? -2.792 3.819 -13.470 1.00 47.25 94 LEU A O 1
ATOM 777 N N . ALA A 1 95 ? -1.456 2.104 -12.862 1.00 37.69 95 ALA A N 1
ATOM 778 C CA . ALA A 1 95 ? -1.161 1.643 -14.228 1.00 37.69 95 ALA A CA 1
ATOM 779 C C . ALA A 1 95 ? -2.426 1.280 -15.029 1.00 37.69 95 ALA A C 1
ATOM 781 O O . ALA A 1 95 ? -2.580 1.641 -16.194 1.00 37.69 95 ALA A O 1
ATOM 782 N N . SER A 1 96 ? -3.380 0.602 -14.384 1.00 36.12 96 SER A N 1
ATOM 783 C CA . SER A 1 96 ? -4.581 0.081 -15.049 1.00 36.12 96 SER A CA 1
ATOM 784 C C . SER A 1 96 ? -5.805 1.001 -14.965 1.00 36.12 96 SER A C 1
ATOM 786 O O . SER A 1 96 ? -6.758 0.821 -15.736 1.00 36.12 96 SER A O 1
ATOM 788 N N . ALA A 1 97 ? -5.809 1.982 -14.052 1.00 41.31 97 ALA A N 1
ATOM 789 C CA . ALA A 1 97 ? -7.040 2.675 -13.670 1.00 41.31 97 ALA A CA 1
ATOM 790 C C . ALA A 1 97 ? -7.090 4.185 -13.967 1.00 41.31 97 ALA A C 1
ATOM 792 O O . ALA A 1 97 ? -8.154 4.779 -13.795 1.00 41.31 97 ALA A O 1
ATOM 793 N N . ASN A 1 98 ? -6.007 4.844 -14.410 1.00 40.91 98 ASN A N 1
ATOM 794 C CA . ASN A 1 98 ? -5.945 6.323 -14.442 1.00 40.91 98 ASN A CA 1
ATOM 795 C C . ASN A 1 98 ? -6.373 6.955 -13.094 1.00 40.91 98 ASN A C 1
ATOM 797 O O . ASN A 1 98 ? -6.863 8.087 -13.049 1.00 40.91 98 ASN A O 1
ATOM 801 N N . SER A 1 99 ? -6.294 6.204 -11.989 1.00 45.53 99 SER A N 1
ATOM 802 C CA . SER A 1 99 ? -6.797 6.668 -10.702 1.00 45.53 99 SER A CA 1
ATOM 803 C C . SER A 1 99 ? -5.703 7.504 -10.052 1.00 45.53 99 SER A C 1
ATOM 805 O O . SER A 1 99 ? -4.571 7.071 -9.947 1.00 45.53 99 SER A O 1
ATOM 807 N N . HIS A 1 100 ? -5.997 8.733 -9.639 1.00 54.47 100 HIS A N 1
ATOM 808 C CA . HIS A 1 100 ? -5.052 9.565 -8.885 1.00 54.47 100 HIS A CA 1
ATOM 809 C C . HIS A 1 100 ? -5.138 9.228 -7.391 1.00 54.47 100 HIS A C 1
ATOM 811 O O . HIS A 1 100 ? -5.359 10.106 -6.550 1.00 54.47 100 HIS A O 1
ATOM 817 N N . MET A 1 101 ? -5.067 7.937 -7.047 1.00 64.06 101 MET A N 1
ATOM 818 C CA . MET A 1 101 ? -5.199 7.518 -5.659 1.00 64.06 101 MET A CA 1
ATOM 819 C C . MET A 1 101 ? -3.931 7.882 -4.892 1.00 64.06 101 MET A C 1
ATOM 821 O O . MET A 1 101 ? -2.845 7.395 -5.178 1.00 64.06 101 MET A O 1
ATOM 825 N N . SER A 1 102 ? -4.079 8.768 -3.914 1.00 68.06 102 SER A N 1
ATOM 826 C CA . SER A 1 102 ? -3.008 9.141 -2.995 1.00 68.06 102 SER A CA 1
ATOM 827 C C . SER A 1 102 ? -2.900 8.088 -1.884 1.00 68.06 102 SER A C 1
ATOM 829 O O . SER A 1 102 ? -3.874 7.949 -1.131 1.00 68.06 102 SER A O 1
ATOM 831 N N . PRO A 1 103 ? -1.751 7.388 -1.724 1.00 72.38 103 PRO A N 1
ATOM 832 C CA . PRO A 1 103 ? -1.497 6.513 -0.577 1.00 72.38 103 PRO A CA 1
ATOM 833 C C . PRO A 1 103 ? -1.790 7.229 0.742 1.00 72.38 103 PRO A C 1
ATOM 835 O O . PRO A 1 103 ? -2.362 6.673 1.673 1.00 72.38 103 PRO A O 1
ATOM 838 N N . PHE A 1 104 ? -1.492 8.520 0.799 1.00 72.06 104 PHE A N 1
ATOM 839 C CA . PHE A 1 104 ? -1.647 9.325 2.003 1.00 72.06 104 PHE A CA 1
ATOM 840 C C . PHE A 1 104 ? -3.097 9.502 2.417 1.00 72.06 104 PHE A C 1
ATOM 842 O O . PHE A 1 104 ? -3.425 9.425 3.598 1.00 72.06 104 PHE A O 1
ATOM 849 N N . ASN A 1 105 ? -3.990 9.655 1.443 1.00 70.56 105 ASN A N 1
ATOM 850 C CA . ASN A 1 105 ? -5.416 9.713 1.727 1.00 70.56 105 ASN A CA 1
ATOM 851 C C . ASN A 1 105 ? -5.963 8.349 2.182 1.00 70.56 105 ASN A C 1
ATOM 853 O O . ASN A 1 105 ? -6.923 8.326 2.945 1.00 70.56 105 ASN A O 1
ATOM 857 N N . LEU A 1 106 ? -5.343 7.228 1.789 1.00 76.75 106 LEU A N 1
ATOM 858 C CA . LEU A 1 106 ? -5.687 5.894 2.301 1.00 76.75 106 LEU A CA 1
ATOM 859 C C . LEU A 1 106 ? -5.214 5.691 3.739 1.00 76.75 106 LEU A C 1
ATOM 861 O O . LEU A 1 106 ? -6.000 5.268 4.589 1.00 76.75 106 LEU A O 1
ATOM 865 N N . LEU A 1 107 ? -3.956 6.043 4.027 1.00 77.00 107 LEU A N 1
ATOM 866 C CA . LEU A 1 107 ? -3.408 5.977 5.381 1.00 77.00 107 LEU A CA 1
ATOM 867 C C . LEU A 1 107 ? -4.223 6.861 6.326 1.00 77.00 107 LEU A C 1
ATOM 869 O O . LEU A 1 107 ? -4.585 6.441 7.421 1.00 77.00 107 LEU A O 1
ATOM 873 N N . LEU A 1 108 ? -4.610 8.050 5.879 1.00 73.19 108 LEU A N 1
ATOM 874 C CA . LEU A 1 108 ? -5.464 8.923 6.663 1.00 73.19 108 LEU A CA 1
ATOM 875 C C . LEU A 1 108 ? -6.902 8.404 6.780 1.00 73.19 108 LEU A C 1
ATOM 877 O O . LEU A 1 108 ? -7.478 8.470 7.862 1.00 73.19 108 LEU A O 1
ATOM 881 N N . ALA A 1 109 ? -7.489 7.841 5.720 1.00 73.56 109 ALA A N 1
ATOM 882 C CA . ALA A 1 109 ? -8.808 7.210 5.801 1.00 73.56 109 ALA A CA 1
ATOM 883 C C . ALA A 1 109 ? -8.822 6.044 6.799 1.00 73.56 109 ALA A C 1
ATOM 885 O O . ALA A 1 109 ? -9.832 5.844 7.474 1.00 73.56 109 ALA A O 1
ATOM 886 N N . SER A 1 110 ? -7.704 5.326 6.965 1.00 76.62 110 SER A N 1
ATOM 887 C CA . SER A 1 110 ? -7.576 4.288 7.997 1.00 76.62 110 SER A CA 1
ATOM 888 C C . SER A 1 110 ? -7.786 4.857 9.405 1.00 76.62 110 SER A C 1
ATOM 890 O O . SER A 1 110 ? -8.414 4.205 10.238 1.00 76.62 110 SER A O 1
ATOM 892 N N . THR A 1 111 ? -7.407 6.125 9.626 1.00 75.38 111 THR A N 1
ATOM 893 C CA . THR A 1 111 ? -7.598 6.836 10.901 1.00 75.38 111 THR A CA 1
ATOM 894 C C . THR A 1 111 ? -9.053 7.208 11.212 1.00 75.38 111 THR A C 1
ATOM 896 O O . THR A 1 111 ? -9.355 7.696 12.298 1.00 75.38 111 THR A O 1
ATOM 899 N N . LEU A 1 112 ? -9.991 6.970 10.291 1.00 70.69 112 LEU A N 1
ATOM 900 C CA . LEU A 1 112 ? -11.424 7.194 10.523 1.00 70.69 112 LEU A CA 1
ATOM 901 C C . LEU A 1 112 ? -12.141 5.968 11.106 1.00 70.69 112 LEU A C 1
ATOM 903 O O . LEU A 1 112 ? -13.310 6.061 11.485 1.00 70.69 112 LEU A O 1
ATOM 907 N N . TRP A 1 113 ? -11.471 4.817 11.158 1.00 68.19 113 TRP A N 1
ATOM 908 C CA . TRP A 1 113 ? -12.055 3.534 11.563 1.00 68.19 113 TRP A CA 1
ATOM 909 C C . TRP A 1 113 ? -11.435 2.997 12.870 1.00 68.19 113 TRP A C 1
ATOM 911 O O . TRP A 1 113 ? -11.377 1.787 13.069 1.00 68.19 113 TRP A O 1
ATOM 921 N N . LEU A 1 114 ? -10.974 3.904 13.741 1.00 61.97 114 LEU A N 1
ATOM 922 C CA . LEU A 1 114 ? -10.063 3.633 14.862 1.00 61.97 114 LEU A CA 1
ATOM 923 C C . LEU A 1 114 ? -10.712 3.216 16.195 1.00 61.97 114 LEU A C 1
ATOM 925 O O . LEU A 1 114 ? -11.826 3.632 16.532 1.00 61.97 114 LEU A O 1
ATOM 929 N N . GLN A 1 115 ? -9.922 2.464 16.974 1.00 57.69 115 GLN A N 1
ATOM 930 C CA . GLN A 1 115 ? -9.983 2.319 18.435 1.00 57.69 115 GLN A CA 1
ATOM 931 C C . GLN A 1 115 ? -8.537 2.451 18.968 1.00 57.69 115 GLN A C 1
ATOM 933 O O . GLN A 1 115 ? -7.710 1.564 18.778 1.00 57.69 115 GLN A O 1
ATOM 938 N N . GLU A 1 116 ? -8.249 3.565 19.649 1.00 58.88 116 GLU A N 1
ATOM 939 C CA . GLU A 1 116 ? -6.921 4.203 19.778 1.00 58.88 116 GLU A CA 1
ATOM 940 C C . GLU A 1 116 ? -5.770 3.399 20.431 1.00 58.88 116 GLU A C 1
ATOM 942 O O . GLU A 1 116 ? -4.628 3.857 20.406 1.00 58.88 116 GLU A O 1
ATOM 947 N N . SER A 1 117 ? -5.997 2.239 21.056 1.00 58.81 117 SER A N 1
ATOM 948 C CA . SER A 1 117 ? -5.037 1.709 22.043 1.00 58.81 117 SER A CA 1
ATOM 949 C C . SER A 1 117 ? -3.943 0.763 21.518 1.00 58.81 117 SER A C 1
ATOM 951 O O . SER A 1 117 ? -3.006 0.491 22.267 1.00 58.81 117 SER A O 1
ATOM 953 N N . GLN A 1 118 ? -3.996 0.265 20.271 1.00 66.50 118 GLN A N 1
ATOM 954 C CA . GLN A 1 118 ? -3.004 -0.713 19.749 1.00 66.50 118 GLN A CA 1
ATOM 955 C C . GLN A 1 118 ? -2.498 -0.446 18.315 1.00 66.50 118 GLN A C 1
ATOM 957 O O . GLN A 1 118 ? -1.891 -1.309 17.680 1.00 66.50 118 GLN A O 1
ATOM 962 N N . GLU A 1 119 ? -2.721 0.754 17.790 1.00 75.56 119 GLU A N 1
ATOM 963 C CA . GLU A 1 119 ? -2.661 1.013 16.345 1.00 75.56 119 GLU A CA 1
ATOM 964 C C . GLU A 1 119 ? -1.242 1.157 15.791 1.00 75.56 119 GLU A C 1
ATOM 966 O O . GLU A 1 119 ? -0.949 0.621 14.726 1.00 75.56 119 GLU A O 1
ATOM 971 N N . GLU A 1 120 ? -0.333 1.800 16.525 1.00 76.12 120 GLU A N 1
ATOM 972 C CA . GLU A 1 120 ? 1.074 1.936 16.115 1.00 76.12 120 GLU A CA 1
ATOM 973 C C . GLU A 1 120 ? 1.766 0.574 16.032 1.00 76.12 120 GLU A C 1
ATOM 975 O O . GLU A 1 120 ? 2.474 0.282 15.071 1.00 76.12 120 GLU A O 1
ATOM 980 N N . ALA A 1 121 ? 1.519 -0.296 17.016 1.00 81.88 121 ALA A N 1
ATOM 981 C CA . ALA A 1 121 ? 2.076 -1.643 17.036 1.00 81.88 121 ALA A CA 1
ATOM 982 C C . ALA A 1 121 ? 1.545 -2.491 15.874 1.00 81.88 121 ALA A C 1
ATOM 984 O O . ALA A 1 121 ? 2.272 -3.315 15.321 1.00 81.88 121 ALA A O 1
ATOM 985 N N . GLU A 1 122 ? 0.284 -2.302 15.492 1.00 83.69 122 GLU A N 1
ATOM 986 C CA . GLU A 1 122 ? -0.311 -3.005 14.363 1.00 83.69 122 GLU A CA 1
ATOM 987 C C . GLU A 1 122 ? 0.189 -2.472 13.022 1.00 83.69 122 GLU A C 1
ATOM 989 O O . GLU A 1 122 ? 0.593 -3.257 12.166 1.00 83.69 122 GLU A O 1
ATOM 994 N N . PHE A 1 123 ? 0.257 -1.152 12.858 1.00 86.44 123 PHE A N 1
ATOM 995 C CA . PHE A 1 123 ? 0.822 -0.539 11.662 1.00 86.44 123 PHE A CA 1
ATOM 996 C C . PHE A 1 123 ? 2.302 -0.890 11.488 1.00 86.44 123 PHE A C 1
ATOM 998 O O . PHE A 1 123 ? 2.713 -1.237 10.385 1.00 86.44 123 PHE A O 1
ATOM 1005 N N . ARG A 1 124 ? 3.087 -0.935 12.575 1.00 86.88 124 ARG A N 1
ATOM 1006 C CA . ARG A 1 124 ? 4.479 -1.412 12.542 1.00 86.88 124 ARG A CA 1
ATOM 1007 C C . ARG A 1 124 ? 4.575 -2.838 11.996 1.00 86.88 124 ARG A C 1
ATOM 1009 O O . ARG A 1 124 ? 5.452 -3.108 11.183 1.00 86.88 124 ARG A O 1
ATOM 1016 N N . LYS A 1 125 ? 3.657 -3.741 12.375 1.00 89.38 125 LYS A N 1
ATOM 1017 C CA . LYS A 1 125 ? 3.611 -5.101 11.801 1.00 89.38 125 LYS A CA 1
ATOM 1018 C C . LYS A 1 125 ? 3.374 -5.065 10.293 1.00 89.38 125 LYS A C 1
ATOM 1020 O O . LYS A 1 125 ? 3.977 -5.859 9.580 1.00 89.38 125 LYS A O 1
ATOM 1025 N N . TYR A 1 126 ? 2.524 -4.158 9.811 1.00 88.50 126 TYR A N 1
ATOM 1026 C CA . TYR A 1 126 ? 2.323 -3.957 8.378 1.00 88.50 126 TYR A CA 1
ATOM 1027 C C . TYR A 1 126 ? 3.571 -3.390 7.693 1.00 88.50 126 TYR A C 1
ATOM 1029 O O . TYR A 1 126 ? 3.962 -3.931 6.665 1.00 88.50 126 TYR A O 1
ATOM 1037 N N . CYS A 1 127 ? 4.244 -2.395 8.278 1.00 87.88 127 CYS A N 1
ATOM 1038 C CA . CYS A 1 127 ? 5.511 -1.879 7.756 1.00 87.88 127 CYS A CA 1
ATOM 1039 C C . CYS A 1 127 ? 6.562 -2.991 7.627 1.00 87.88 127 CYS A C 1
ATOM 1041 O O . CYS A 1 127 ? 7.140 -3.155 6.558 1.00 87.88 127 CYS A O 1
ATOM 1043 N N . SER A 1 128 ? 6.774 -3.789 8.680 1.00 88.94 128 SER A N 1
ATOM 1044 C CA . SER A 1 128 ? 7.738 -4.896 8.648 1.00 88.94 128 SER A CA 1
ATOM 1045 C C . SER A 1 128 ? 7.359 -5.957 7.617 1.00 88.94 128 SER A C 1
ATOM 1047 O O . SER A 1 128 ? 8.209 -6.387 6.846 1.00 88.94 128 SER A O 1
ATOM 1049 N N . PHE A 1 129 ? 6.081 -6.344 7.563 1.00 90.38 129 PHE A N 1
ATOM 1050 C CA . PHE A 1 129 ? 5.591 -7.309 6.582 1.00 90.38 129 PHE A CA 1
ATOM 1051 C C . PHE A 1 129 ? 5.839 -6.847 5.147 1.00 90.38 129 PHE A C 1
ATOM 1053 O O . PHE A 1 129 ? 6.431 -7.576 4.358 1.00 90.38 129 PHE A O 1
ATOM 1060 N N . PHE A 1 130 ? 5.406 -5.630 4.818 1.00 87.25 130 PHE A N 1
ATOM 1061 C CA . PHE A 1 130 ? 5.537 -5.101 3.468 1.00 87.25 130 PHE A CA 1
ATOM 1062 C C . PHE A 1 130 ? 6.994 -4.823 3.101 1.00 87.25 130 PHE A C 1
ATOM 1064 O O . PHE A 1 130 ? 7.360 -5.071 1.962 1.00 87.25 130 PHE A O 1
ATOM 1071 N N . SER A 1 131 ? 7.847 -4.417 4.049 1.00 86.44 131 SER A N 1
ATOM 1072 C CA . SER A 1 131 ? 9.299 -4.323 3.828 1.00 86.44 131 SER A CA 1
ATOM 1073 C C . SER A 1 131 ? 9.873 -5.648 3.321 1.00 86.44 131 SER A C 1
ATOM 1075 O O . SER A 1 131 ? 10.540 -5.666 2.290 1.00 86.44 131 SER A O 1
ATOM 1077 N N . SER A 1 132 ? 9.552 -6.762 3.987 1.00 87.88 132 SER A N 1
ATOM 1078 C CA . SER A 1 132 ? 10.013 -8.091 3.567 1.00 87.88 132 SER A CA 1
ATOM 1079 C C . SER A 1 132 ? 9.393 -8.546 2.244 1.00 87.88 132 SER A C 1
ATOM 1081 O O . SER A 1 132 ? 10.082 -9.118 1.403 1.00 87.88 132 SER A O 1
ATOM 1083 N N . GLU A 1 133 ? 8.103 -8.277 2.023 1.00 84.75 133 GLU A N 1
ATOM 1084 C CA . GLU A 1 133 ? 7.449 -8.587 0.744 1.00 84.75 133 GLU A CA 1
ATOM 1085 C C . GLU A 1 133 ? 8.074 -7.806 -0.421 1.00 84.75 133 GLU A C 1
ATOM 1087 O O . GLU A 1 133 ? 8.245 -8.356 -1.510 1.00 84.75 133 GLU A O 1
ATOM 1092 N N . PHE A 1 134 ? 8.453 -6.547 -0.192 1.00 83.19 134 PHE A N 1
ATOM 1093 C CA . PHE A 1 134 ? 9.106 -5.711 -1.195 1.00 83.19 134 PHE A CA 1
ATOM 1094 C C . PHE A 1 134 ? 10.543 -6.129 -1.456 1.00 83.19 134 PHE A C 1
ATOM 1096 O O . PHE A 1 134 ? 10.939 -6.155 -2.616 1.00 83.19 134 PHE A O 1
ATOM 1103 N N . GLU A 1 135 ? 11.310 -6.484 -0.426 1.00 85.81 135 GLU A N 1
ATOM 1104 C CA . GLU A 1 135 ? 12.645 -7.068 -0.604 1.00 85.81 135 GLU A CA 1
ATOM 1105 C C . GLU A 1 135 ? 12.573 -8.310 -1.484 1.00 85.81 135 GLU A C 1
ATOM 1107 O O . GLU A 1 135 ? 13.262 -8.377 -2.499 1.00 85.81 135 GLU A O 1
ATOM 1112 N N . ARG A 1 136 ? 11.653 -9.227 -1.170 1.00 86.00 136 ARG A N 1
ATOM 1113 C CA . ARG A 1 136 ? 11.433 -10.437 -1.965 1.00 86.00 136 ARG A CA 1
ATOM 1114 C C . ARG A 1 136 ? 11.079 -10.119 -3.418 1.00 86.00 136 ARG A C 1
ATOM 1116 O O . ARG A 1 136 ? 11.636 -10.726 -4.325 1.00 86.00 136 ARG A O 1
ATOM 1123 N N . PHE A 1 137 ? 10.180 -9.162 -3.650 1.00 83.75 137 PHE A N 1
ATOM 1124 C CA . PHE A 1 137 ? 9.842 -8.727 -5.008 1.00 83.75 137 PHE A CA 1
ATOM 1125 C C . PHE A 1 137 ? 11.057 -8.135 -5.733 1.00 83.75 137 PHE A C 1
ATOM 1127 O O . PHE A 1 137 ? 11.311 -8.435 -6.895 1.00 83.75 137 PHE A O 1
ATOM 1134 N N . CYS A 1 138 ? 11.821 -7.286 -5.050 1.00 84.44 138 CYS A N 1
ATOM 1135 C CA . CYS A 1 138 ? 13.008 -6.656 -5.613 1.00 84.44 138 CYS A CA 1
ATOM 1136 C C . CYS A 1 138 ? 14.058 -7.696 -6.017 1.00 84.44 138 CYS A C 1
ATOM 1138 O O . CYS A 1 138 ? 14.630 -7.591 -7.099 1.00 84.44 138 CYS A O 1
ATOM 1140 N N . GLU A 1 139 ? 14.265 -8.720 -5.189 1.00 86.31 139 GLU A N 1
ATOM 1141 C CA . GLU A 1 139 ? 15.132 -9.856 -5.504 1.00 86.31 139 GLU A CA 1
ATOM 1142 C C . GLU A 1 139 ? 14.626 -10.646 -6.717 1.00 86.31 139 GLU A C 1
ATOM 1144 O O . GLU A 1 139 ? 15.409 -10.947 -7.619 1.00 86.31 139 GLU A O 1
ATOM 1149 N N . GLU A 1 140 ? 13.323 -10.937 -6.772 1.00 84.50 140 GLU A N 1
ATOM 1150 C CA . GLU A 1 140 ? 12.695 -11.700 -7.858 1.00 84.50 140 GLU A CA 1
ATOM 1151 C C . GLU A 1 140 ? 12.825 -10.999 -9.220 1.00 84.50 140 GLU A C 1
ATOM 1153 O O . GLU A 1 140 ? 13.094 -11.652 -10.229 1.00 84.50 140 GLU A O 1
ATOM 1158 N N . TYR A 1 141 ? 12.696 -9.669 -9.242 1.00 81.19 141 TYR A N 1
ATOM 1159 C CA . TYR A 1 141 ? 12.685 -8.867 -10.473 1.00 81.19 141 TYR A CA 1
ATOM 1160 C C . TYR A 1 141 ? 13.948 -8.025 -10.688 1.00 81.19 141 TYR A C 1
ATOM 1162 O O . TYR A 1 141 ? 13.971 -7.163 -11.568 1.00 81.19 141 TYR A O 1
ATOM 1170 N N . LEU A 1 142 ? 15.010 -8.282 -9.915 1.00 84.50 142 LEU A N 1
ATOM 1171 C CA . LEU A 1 142 ? 16.306 -7.594 -10.004 1.00 84.50 142 LEU A CA 1
ATOM 1172 C C . LEU A 1 142 ? 16.198 -6.061 -9.897 1.00 84.50 142 LEU A C 1
ATOM 1174 O O . LEU A 1 142 ? 16.936 -5.317 -10.549 1.00 84.50 142 LEU A O 1
ATOM 1178 N N . ILE A 1 143 ? 15.278 -5.587 -9.060 1.00 83.94 143 ILE A N 1
ATOM 1179 C CA . ILE A 1 143 ? 15.093 -4.168 -8.759 1.00 83.94 143 ILE A CA 1
ATOM 1180 C C . ILE A 1 143 ? 15.944 -3.819 -7.532 1.00 83.94 143 ILE A C 1
ATOM 1182 O O . ILE A 1 143 ? 15.916 -4.555 -6.546 1.00 83.94 143 ILE A O 1
ATOM 1186 N N . PRO A 1 144 ? 16.687 -2.700 -7.520 1.00 87.50 144 PRO A N 1
ATOM 1187 C CA . PRO A 1 144 ? 17.407 -2.280 -6.323 1.00 87.50 144 PRO A CA 1
ATOM 1188 C C . PRO A 1 144 ? 16.432 -1.921 -5.188 1.00 87.50 144 PRO A C 1
ATOM 1190 O O . PRO A 1 144 ? 15.763 -0.887 -5.227 1.00 87.50 144 PRO A O 1
ATOM 1193 N N . SER A 1 145 ? 16.371 -2.755 -4.144 1.00 85.38 145 SER A N 1
ATOM 1194 C CA . SER A 1 145 ? 15.471 -2.550 -2.993 1.00 85.38 145 SER A CA 1
ATOM 1195 C C . SER A 1 145 ? 15.713 -1.216 -2.285 1.00 85.38 145 SER A C 1
ATOM 1197 O O . SER A 1 145 ? 14.773 -0.559 -1.843 1.00 85.38 145 SER A O 1
ATOM 1199 N N . ARG A 1 146 ? 16.968 -0.758 -2.252 1.00 86.75 146 ARG A N 1
ATOM 1200 C CA . ARG A 1 146 ? 17.333 0.556 -1.719 1.00 86.75 146 ARG A CA 1
ATOM 1201 C C . ARG A 1 146 ? 16.637 1.699 -2.461 1.00 86.75 146 ARG A C 1
ATOM 1203 O O . ARG A 1 146 ? 16.078 2.578 -1.815 1.00 86.75 146 ARG A O 1
ATOM 1210 N N . ASP A 1 147 ? 16.645 1.680 -3.792 1.00 84.00 147 ASP A N 1
ATOM 1211 C CA . ASP A 1 147 ? 16.037 2.746 -4.598 1.00 84.00 147 ASP A CA 1
ATOM 1212 C C . ASP A 1 147 ? 14.518 2.765 -4.411 1.00 84.00 147 ASP A C 1
ATOM 1214 O O . ASP A 1 147 ? 13.909 3.836 -4.326 1.00 84.00 147 ASP A O 1
ATOM 1218 N N . MET A 1 148 ? 13.920 1.577 -4.271 1.00 82.94 148 MET A N 1
ATOM 1219 C CA . MET A 1 148 ? 12.511 1.409 -3.926 1.00 82.94 148 MET A CA 1
ATOM 1220 C C . MET A 1 148 ? 12.191 2.031 -2.567 1.00 82.94 148 MET A C 1
ATOM 1222 O O . MET A 1 148 ? 11.304 2.880 -2.489 1.00 82.94 148 MET A O 1
ATOM 1226 N N . PHE A 1 149 ? 12.927 1.681 -1.512 1.00 85.81 149 PHE A N 1
ATOM 1227 C CA . PHE A 1 149 ? 12.687 2.224 -0.173 1.00 85.81 149 PHE A CA 1
ATOM 1228 C C . PHE A 1 149 ? 12.923 3.735 -0.097 1.00 85.81 149 PHE A C 1
ATOM 1230 O O . PHE A 1 149 ? 12.065 4.464 0.405 1.00 85.81 149 PHE A O 1
ATOM 1237 N N . GLU A 1 150 ? 14.007 4.239 -0.693 1.00 85.56 150 GLU A N 1
ATOM 1238 C CA . GLU A 1 150 ? 14.261 5.680 -0.761 1.00 85.56 150 GLU A CA 1
ATOM 1239 C C . GLU A 1 150 ? 13.146 6.422 -1.515 1.00 85.56 150 GLU A C 1
ATOM 1241 O O . GLU A 1 150 ? 12.715 7.504 -1.108 1.00 85.56 150 GLU A O 1
ATOM 1246 N N . SER A 1 151 ? 12.659 5.854 -2.621 1.00 82.56 151 SER A N 1
ATOM 1247 C CA . SER A 1 151 ? 11.576 6.450 -3.402 1.00 82.56 151 SER A CA 1
ATOM 1248 C C . SER A 1 151 ? 10.232 6.388 -2.667 1.00 82.56 151 SER A C 1
ATOM 1250 O O . SER A 1 151 ? 9.504 7.382 -2.681 1.00 82.56 151 SER A O 1
ATOM 1252 N N . MET A 1 152 ? 9.929 5.303 -1.948 1.00 82.31 152 MET A N 1
ATOM 1253 C CA . MET A 1 152 ? 8.762 5.232 -1.059 1.00 82.31 152 MET A CA 1
ATOM 1254 C C . MET A 1 152 ? 8.824 6.314 0.021 1.00 82.31 152 MET A C 1
ATOM 1256 O O . MET A 1 152 ? 7.851 7.042 0.208 1.00 82.31 152 MET A O 1
ATOM 1260 N N . GLY A 1 153 ? 9.978 6.475 0.679 1.00 79.75 153 GLY A N 1
ATOM 1261 C CA . GLY A 1 153 ? 10.198 7.500 1.702 1.00 79.75 153 GLY A CA 1
ATOM 1262 C C . GLY A 1 153 ? 10.046 8.932 1.176 1.00 79.75 153 GLY A C 1
ATOM 1263 O O . GLY A 1 153 ? 9.507 9.787 1.879 1.00 79.75 153 GLY A O 1
ATOM 1264 N N . ARG A 1 154 ? 10.473 9.198 -0.068 1.00 75.25 154 ARG A N 1
ATOM 1265 C CA . ARG A 1 154 ? 10.285 10.497 -0.751 1.00 75.25 154 ARG A CA 1
ATOM 1266 C C . ARG A 1 154 ? 8.857 10.725 -1.235 1.00 75.25 154 ARG A C 1
ATOM 1268 O O . ARG A 1 154 ? 8.425 11.872 -1.309 1.00 75.25 154 ARG A O 1
ATOM 1275 N N . GLY A 1 155 ? 8.143 9.653 -1.568 1.00 66.94 155 GLY A N 1
ATOM 1276 C CA . GLY A 1 155 ? 6.750 9.715 -1.990 1.00 66.94 155 GLY A CA 1
ATOM 1277 C C . GLY A 1 155 ? 5.832 10.249 -0.895 1.00 66.94 155 GLY A C 1
ATOM 1278 O O . GLY A 1 155 ? 4.788 10.800 -1.227 1.00 66.94 155 GLY A O 1
ATOM 1279 N N . VAL A 1 156 ? 6.229 10.132 0.382 1.00 69.00 156 VAL A N 1
ATOM 1280 C CA . VAL A 1 156 ? 5.426 10.519 1.548 1.00 69.00 156 VAL A CA 1
ATOM 1281 C C . VAL A 1 156 ? 5.561 12.007 1.899 1.00 69.00 156 VAL A C 1
ATOM 1283 O O . VAL A 1 156 ? 6.604 12.411 2.414 1.00 69.00 156 VAL A O 1
ATOM 1286 N N . PRO A 1 157 ? 4.519 12.840 1.681 1.00 65.94 157 PRO A N 1
ATOM 1287 C CA . PRO A 1 157 ? 4.507 14.219 2.140 1.00 65.94 157 PRO A CA 1
ATOM 1288 C C . PRO A 1 157 ? 4.473 14.273 3.668 1.00 65.94 157 PRO A C 1
ATOM 1290 O O . PRO A 1 157 ? 3.874 13.424 4.335 1.00 65.94 157 PRO A O 1
ATOM 1293 N N . ASP A 1 158 ? 5.086 15.313 4.226 1.00 66.94 158 ASP A N 1
ATOM 1294 C CA . ASP A 1 158 ? 4.984 15.600 5.652 1.00 66.94 158 ASP A CA 1
ATOM 1295 C C . ASP A 1 158 ? 3.532 15.922 6.071 1.00 66.94 158 ASP A C 1
ATOM 1297 O O . ASP A 1 158 ? 2.635 16.170 5.251 1.00 66.94 158 ASP A O 1
ATOM 1301 N N . ALA A 1 159 ? 3.286 15.894 7.384 1.00 63.91 159 ALA A N 1
ATOM 1302 C CA . ALA A 1 159 ? 1.960 16.134 7.945 1.00 63.91 159 ALA A CA 1
ATOM 1303 C C . ALA A 1 159 ? 1.391 17.517 7.557 1.00 63.91 159 ALA A C 1
ATOM 1305 O O . ALA A 1 159 ? 0.182 17.650 7.353 1.00 63.91 159 ALA A O 1
ATOM 1306 N N . ASP A 1 160 ? 2.245 18.529 7.387 1.00 63.59 160 ASP A N 1
ATOM 1307 C CA . ASP A 1 160 ? 1.839 19.903 7.086 1.00 63.59 160 ASP A CA 1
ATOM 1308 C C . ASP A 1 160 ? 1.417 20.087 5.621 1.00 63.59 160 ASP A C 1
ATOM 1310 O O . ASP A 1 160 ? 0.423 20.764 5.333 1.00 63.59 160 ASP A O 1
ATOM 1314 N N . GLN A 1 161 ? 2.128 19.461 4.681 1.00 64.81 161 GLN A N 1
ATOM 1315 C CA . GLN A 1 161 ? 1.783 19.443 3.257 1.00 64.81 161 GLN A CA 1
ATOM 1316 C C . GLN A 1 161 ? 0.432 18.762 3.021 1.00 64.81 161 GLN A C 1
ATOM 1318 O O . GLN A 1 161 ? -0.366 19.214 2.194 1.00 64.81 161 GLN A O 1
ATOM 1323 N N . MET A 1 162 ? 0.127 17.722 3.795 1.00 61.59 162 MET A N 1
ATOM 1324 C CA . MET A 1 162 ? -1.152 17.021 3.722 1.00 61.59 162 MET A CA 1
ATOM 1325 C C . MET A 1 162 ? -2.341 17.819 4.244 1.00 61.59 162 MET A C 1
ATOM 1327 O O . MET A 1 162 ? -3.392 17.837 3.593 1.00 61.59 162 MET A O 1
ATOM 1331 N N . LEU A 1 163 ? -2.187 18.491 5.391 1.00 59.38 163 LEU A N 1
ATOM 1332 C CA . LEU A 1 163 ? -3.240 19.327 5.983 1.00 59.38 163 LEU A CA 1
ATOM 1333 C C . LEU A 1 163 ? -3.645 20.489 5.068 1.00 59.38 163 LEU A C 1
ATOM 1335 O O . LEU A 1 163 ? -4.756 21.010 5.164 1.00 59.38 163 LEU A O 1
ATOM 1339 N N . ARG A 1 164 ? -2.760 20.873 4.144 1.00 59.66 164 ARG A N 1
ATOM 1340 C CA . ARG A 1 164 ? -3.011 21.895 3.122 1.00 59.66 164 ARG A CA 1
ATOM 1341 C C . ARG A 1 164 ? -3.677 21.351 1.856 1.00 59.66 164 ARG A C 1
ATOM 1343 O O . ARG A 1 164 ? -4.045 22.146 0.990 1.00 59.66 164 ARG A O 1
ATOM 1350 N N . SER A 1 165 ? -3.855 20.035 1.726 1.00 57.53 165 SER A N 1
ATOM 1351 C CA . SER A 1 165 ? -4.474 19.447 0.538 1.00 57.53 165 SER A CA 1
ATOM 1352 C C . SER A 1 165 ? -5.966 19.806 0.436 1.00 57.53 165 SER A C 1
ATOM 1354 O O . SER A 1 165 ? -6.717 19.821 1.413 1.00 57.53 165 SER A O 1
ATOM 1356 N N . VAL A 1 166 ? -6.399 20.109 -0.793 1.00 49.19 166 VAL A N 1
ATOM 1357 C CA . VAL A 1 166 ? -7.735 20.640 -1.147 1.00 49.19 166 VAL A CA 1
ATOM 1358 C C . VAL A 1 166 ? -8.889 19.746 -0.664 1.00 49.19 166 VAL A C 1
ATOM 1360 O O . VAL A 1 166 ? -10.004 20.223 -0.455 1.00 49.19 166 VAL A O 1
ATOM 1363 N N . PHE A 1 167 ? -8.616 18.464 -0.430 1.00 51.72 167 PHE A N 1
ATOM 1364 C CA . PHE A 1 167 ? -9.595 17.450 -0.053 1.00 51.72 167 PHE A CA 1
ATOM 1365 C C . PHE A 1 167 ? -10.249 17.695 1.326 1.00 51.72 167 PHE A C 1
ATOM 1367 O O . PHE A 1 167 ? -11.400 17.318 1.535 1.00 51.72 167 PHE A O 1
ATOM 1374 N N . PHE A 1 168 ? -9.580 18.396 2.252 1.00 52.84 168 PHE A N 1
ATOM 1375 C CA . PHE A 1 168 ? -10.051 18.548 3.643 1.00 52.84 168 PHE A CA 1
ATOM 1376 C C . PHE A 1 168 ? -10.993 19.720 3.907 1.00 52.84 168 PHE A C 1
ATOM 1378 O O . PHE A 1 168 ? -11.477 19.884 5.026 1.00 52.84 168 PHE A O 1
ATOM 1385 N N . ARG A 1 169 ? -11.346 20.514 2.894 1.00 48.78 169 ARG A N 1
ATOM 1386 C CA . ARG A 1 169 ? -12.302 21.618 3.085 1.00 48.78 169 ARG A CA 1
ATOM 1387 C C . ARG A 1 169 ? -13.769 21.167 3.241 1.00 48.78 169 ARG A C 1
ATOM 1389 O O . ARG A 1 169 ? -14.628 22.030 3.377 1.00 48.78 169 ARG A O 1
ATOM 1396 N N . MET A 1 170 ? -14.079 19.860 3.233 1.00 44.56 170 MET A N 1
ATOM 1397 C CA . MET A 1 170 ? -15.462 19.339 3.141 1.00 44.56 170 MET A CA 1
ATOM 1398 C C . MET A 1 170 ? -15.958 18.420 4.290 1.00 44.56 170 MET A C 1
ATOM 1400 O O . MET A 1 170 ? -16.780 17.545 4.043 1.00 44.56 170 MET A O 1
ATOM 1404 N N . ASN A 1 171 ? -15.590 18.677 5.557 1.00 46.16 171 ASN A N 1
ATOM 1405 C CA . ASN A 1 171 ? -16.202 18.089 6.784 1.00 46.16 171 ASN A CA 1
ATOM 1406 C C . ASN A 1 171 ? -15.680 16.733 7.312 1.00 46.16 171 ASN A C 1
ATOM 1408 O O . ASN A 1 171 ? -16.437 15.994 7.944 1.00 46.16 171 ASN A O 1
ATOM 1412 N N . TYR A 1 172 ? -14.396 16.411 7.152 1.00 54.50 172 TYR A N 1
ATOM 1413 C CA . TYR A 1 172 ? -13.793 15.254 7.829 1.00 54.50 172 TYR A CA 1
ATOM 1414 C C . TYR A 1 172 ? -12.581 15.708 8.638 1.00 54.50 172 TYR A C 1
ATOM 1416 O O . TYR A 1 172 ? -11.638 16.251 8.069 1.00 54.50 172 TYR A O 1
ATOM 1424 N N . VAL A 1 173 ? -12.621 15.508 9.960 1.00 56.19 173 VAL A N 1
ATOM 1425 C CA . VAL A 1 173 ? -11.495 15.790 10.861 1.00 56.19 173 VAL A CA 1
ATOM 1426 C C . VAL A 1 173 ? -10.825 14.455 11.197 1.00 56.19 173 VAL A C 1
ATOM 1428 O O . VAL A 1 173 ? -11.323 13.732 12.059 1.00 56.19 173 VAL A O 1
ATOM 1431 N N . PRO A 1 174 ? -9.763 14.060 10.479 1.00 61.91 174 PRO A N 1
ATOM 1432 C CA . PRO A 1 174 ? -8.985 12.877 10.826 1.00 61.91 174 PRO A CA 1
ATOM 1433 C C . PRO A 1 174 ? -8.256 13.070 12.161 1.00 61.91 174 PRO A C 1
ATOM 1435 O O . PRO A 1 174 ? -8.003 14.201 12.585 1.00 61.91 174 PRO A O 1
ATOM 1438 N N . ASN A 1 175 ? -7.875 11.964 12.810 1.00 70.25 175 ASN A N 1
ATOM 1439 C CA . ASN A 1 175 ? -7.029 12.025 13.999 1.00 70.25 175 ASN A CA 1
ATOM 1440 C C . ASN A 1 175 ? -5.581 12.309 13.570 1.00 70.25 175 ASN A C 1
ATOM 1442 O O . ASN A 1 175 ? -4.794 11.402 13.292 1.00 70.25 175 ASN A O 1
ATOM 1446 N N . THR A 1 176 ? -5.243 13.595 13.487 1.00 69.06 176 THR A N 1
ATOM 1447 C CA . THR A 1 176 ? -3.925 14.078 13.051 1.00 69.06 176 THR A CA 1
ATOM 1448 C C . THR A 1 176 ? -2.794 13.585 13.950 1.00 69.06 176 THR A C 1
ATOM 1450 O O . THR A 1 176 ? -1.698 13.339 13.458 1.00 69.06 176 THR A O 1
ATOM 1453 N N . LEU A 1 177 ? -3.055 13.364 15.243 1.00 73.94 177 LEU A N 1
ATOM 1454 C CA . LEU A 1 177 ? -2.073 12.809 16.176 1.00 73.94 177 LEU A CA 1
ATOM 1455 C C . LEU A 1 177 ? -1.7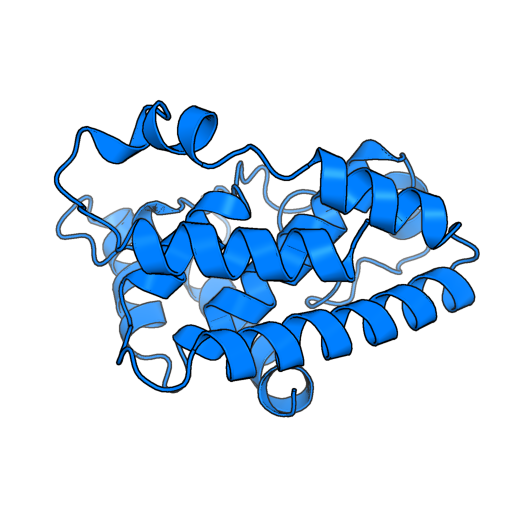64 11.342 15.880 1.00 73.94 177 LEU A C 1
ATOM 1457 O O . LEU A 1 177 ? -0.606 10.938 15.957 1.00 73.94 177 LEU A O 1
ATOM 1461 N N . VAL A 1 178 ? -2.773 10.529 15.560 1.00 76.81 178 VAL A N 1
ATOM 1462 C CA . VAL A 1 178 ? -2.548 9.136 15.140 1.00 76.81 178 VAL A CA 1
ATOM 1463 C C . VAL A 1 178 ? -1.809 9.119 13.807 1.00 76.81 178 VAL A C 1
ATOM 1465 O O . VAL A 1 178 ? -0.776 8.471 13.699 1.00 76.81 178 VAL A O 1
ATOM 1468 N N . TYR A 1 179 ? -2.259 9.907 12.830 1.00 78.25 179 TYR A N 1
ATOM 1469 C CA . TYR A 1 179 ? -1.609 9.992 11.523 1.00 78.25 179 TYR A CA 1
ATOM 1470 C C . TYR A 1 179 ? -0.121 10.361 11.611 1.00 78.25 179 TYR A C 1
ATOM 1472 O O . TYR A 1 179 ? 0.717 9.660 11.047 1.00 78.25 179 TYR A O 1
ATOM 1480 N N . SER A 1 180 ? 0.227 11.410 12.363 1.00 77.69 180 SER A N 1
ATOM 1481 C CA . SER A 1 180 ? 1.623 11.831 12.541 1.00 77.69 180 SER A CA 1
ATOM 1482 C C . SER A 1 180 ? 2.489 10.748 13.192 1.00 77.69 180 SER A C 1
ATOM 1484 O O . SER A 1 180 ? 3.662 10.599 12.841 1.00 77.69 180 SER A O 1
ATOM 1486 N N . ARG A 1 181 ? 1.920 9.955 14.109 1.00 83.25 181 ARG A N 1
ATOM 1487 C CA . ARG A 1 181 ? 2.618 8.821 14.732 1.00 83.25 181 ARG A CA 1
ATOM 1488 C C . ARG A 1 181 ? 2.823 7.679 13.737 1.00 83.25 181 ARG A C 1
ATOM 1490 O O . ARG A 1 181 ? 3.953 7.232 13.581 1.00 83.25 181 ARG A O 1
ATOM 1497 N N . LEU A 1 182 ? 1.798 7.305 12.965 1.00 84.50 182 LEU A N 1
ATOM 1498 C CA . LEU A 1 182 ? 1.935 6.313 11.887 1.00 84.50 182 LEU A CA 1
ATOM 1499 C C . LEU A 1 182 ? 2.963 6.747 10.827 1.00 84.50 182 LEU A C 1
ATOM 1501 O O . LEU A 1 182 ? 3.770 5.938 10.381 1.00 84.50 182 LEU A O 1
ATOM 1505 N N . LEU A 1 183 ? 2.994 8.031 10.462 1.00 81.12 183 LEU A N 1
ATOM 1506 C CA . LEU A 1 183 ? 4.009 8.574 9.556 1.00 81.12 183 LEU A CA 1
ATOM 1507 C C . LEU A 1 183 ? 5.427 8.479 10.118 1.00 81.12 183 LEU A C 1
ATOM 1509 O O . LEU A 1 183 ? 6.372 8.226 9.371 1.00 81.12 183 LEU A O 1
ATOM 1513 N N . THR A 1 184 ? 5.588 8.718 11.417 1.00 83.62 184 THR A N 1
ATOM 1514 C CA . THR A 1 184 ? 6.888 8.580 12.083 1.00 83.62 184 THR A CA 1
ATOM 1515 C C . THR A 1 184 ? 7.354 7.130 12.015 1.00 83.62 184 THR A C 1
ATOM 1517 O O . THR A 1 184 ? 8.494 6.871 11.637 1.00 83.62 184 THR A O 1
ATOM 1520 N N . GLU A 1 185 ? 6.447 6.187 12.279 1.00 85.62 185 GLU A N 1
ATOM 1521 C CA . GLU A 1 185 ? 6.726 4.754 12.176 1.00 85.62 185 GLU A CA 1
ATOM 1522 C C . GLU A 1 185 ? 7.092 4.314 10.762 1.00 85.62 185 GLU A C 1
ATOM 1524 O O . GLU A 1 185 ? 8.045 3.563 10.568 1.00 85.62 185 GLU A O 1
ATOM 1529 N N . PHE A 1 186 ? 6.377 4.823 9.761 1.00 84.94 186 PHE A N 1
ATOM 1530 C CA . PHE A 1 186 ? 6.708 4.571 8.365 1.00 84.94 186 PHE A CA 1
ATOM 1531 C C . PHE A 1 186 ? 8.117 5.084 8.025 1.00 84.94 186 PHE A C 1
ATOM 1533 O O . PHE A 1 186 ? 8.948 4.335 7.518 1.00 84.94 186 PHE A O 1
ATOM 1540 N N . ASN A 1 187 ? 8.418 6.343 8.355 1.00 82.56 187 ASN A N 1
ATOM 1541 C CA . ASN A 1 187 ? 9.727 6.933 8.066 1.00 82.56 187 ASN A CA 1
ATOM 1542 C C . ASN A 1 187 ? 10.875 6.227 8.798 1.00 82.56 187 ASN A C 1
ATOM 1544 O O . ASN A 1 187 ? 11.972 6.187 8.259 1.00 82.56 187 ASN A O 1
ATOM 1548 N N . GLY A 1 188 ? 10.642 5.692 10.000 1.00 82.06 188 GLY A N 1
ATOM 1549 C CA . GLY A 1 188 ? 11.655 4.934 10.738 1.00 82.06 188 GLY A CA 1
ATOM 1550 C C . GLY A 1 188 ? 11.957 3.555 10.146 1.00 82.06 188 GLY A C 1
ATOM 1551 O O . GLY A 1 188 ? 13.040 3.034 10.379 1.00 82.06 188 GLY A O 1
ATOM 1552 N N . GLN A 1 189 ? 11.019 2.967 9.395 1.00 79.19 189 GLN A N 1
ATOM 1553 C CA . GLN A 1 189 ? 11.197 1.653 8.768 1.00 79.19 189 GLN A CA 1
ATOM 1554 C C . GLN A 1 189 ? 11.752 1.744 7.337 1.00 79.19 189 GLN A C 1
ATOM 1556 O O . GLN A 1 189 ? 12.448 0.831 6.906 1.00 79.19 189 GLN A O 1
ATOM 1561 N N . PHE A 1 190 ? 11.418 2.808 6.598 1.00 73.69 190 PHE A N 1
ATOM 1562 C CA . PHE A 1 190 ? 11.670 2.928 5.153 1.00 73.69 190 PHE A CA 1
ATOM 1563 C C . PHE A 1 190 ? 12.680 4.035 4.769 1.00 73.69 190 PHE A C 1
ATOM 1565 O O . PHE A 1 190 ? 12.755 4.409 3.598 1.00 73.69 190 PHE A O 1
ATOM 1572 N N . ARG A 1 191 ? 13.447 4.576 5.726 1.00 66.44 191 ARG A N 1
ATOM 1573 C CA . ARG A 1 191 ? 14.608 5.461 5.495 1.00 66.44 191 ARG A CA 1
ATOM 1574 C C . ARG A 1 191 ? 15.875 4.827 6.045 1.00 66.44 191 ARG A C 1
ATOM 1576 O O . ARG A 1 191 ? 16.932 5.054 5.421 1.00 66.44 191 ARG A O 1
#

Radius of gyration: 16.11 Å; chains: 1; bounding box: 42×37×43 Å